Protein AF-A0AAU9NWK7-F1 (afdb_monomer_lite)

Organism: NCBI:txid75947

Foldseek 3Di:
DDDDDDDDDDDDPPVVVVVVVVVVLQPPDPDPDDDDPVVVVVLVVVLVVLLQVLLVVAQPLLVVLLVLAPQLVLVVLLPDVVQPFPDDDDQPDDLLLLLLLLLLLLLLAQPDDPVLNVSSVSSCVVVCPPLPPQNCCCPPVSDGPNHNSPVQSVVVHHSLVSLVVQLVVLSVLLVVLVVDPDVPDDPSVVSNSSSSSSNSRSVSLNVVQVPDPHRDHSVVSSSSSSNSSSSSVLVVCVCLVVQLSVLSPDNPPVCNSVSSSVSSSSCSNCVVSVVVSVPDPHDD

Radius of gyration: 24.55 Å; chains: 1; bounding box: 99×34×68 Å

Structure (mmCIF, N/CA/C/O backbone):
data_AF-A0AAU9NWK7-F1
#
_entry.id   AF-A0AAU9NWK7-F1
#
loop_
_atom_site.group_PDB
_atom_site.id
_atom_site.type_symbol
_atom_site.label_atom_id
_atom_site.label_alt_id
_atom_site.label_comp_id
_atom_site.label_asym_id
_atom_site.label_entity_id
_atom_site.label_seq_id
_atom_site.pdbx_PDB_ins_code
_atom_site.Cartn_x
_atom_site.Cartn_y
_atom_site.Cartn_z
_atom_site.occupancy
_atom_site.B_iso_or_equiv
_atom_site.auth_seq_id
_atom_site.auth_comp_id
_atom_site.auth_asym_id
_atom_site.auth_atom_id
_atom_site.pdbx_PDB_model_num
ATOM 1 N N . MET A 1 1 ? 69.958 12.632 -11.854 1.00 39.12 1 MET A N 1
ATOM 2 C CA . MET A 1 1 ? 68.771 13.325 -11.307 1.00 39.12 1 MET A CA 1
ATOM 3 C C . MET A 1 1 ? 67.711 13.450 -12.398 1.00 39.12 1 MET A C 1
ATOM 5 O O . MET A 1 1 ? 67.836 14.327 -13.236 1.00 39.12 1 MET A O 1
ATOM 9 N N . LYS A 1 2 ? 66.730 12.536 -12.422 1.00 34.94 2 LYS A N 1
ATOM 10 C CA . LYS A 1 2 ? 65.296 12.753 -12.722 1.00 34.94 2 LYS A CA 1
ATOM 11 C C . LYS A 1 2 ? 64.617 11.381 -12.831 1.00 34.94 2 LYS A C 1
ATOM 13 O O . LYS A 1 2 ? 64.910 10.603 -13.728 1.00 34.94 2 LYS A O 1
ATOM 18 N N . ARG A 1 3 ? 63.774 11.093 -11.835 1.00 32.50 3 ARG A N 1
ATOM 19 C CA . ARG A 1 3 ? 62.854 9.952 -11.764 1.00 32.50 3 ARG A CA 1
ATOM 20 C C . ARG A 1 3 ? 61.725 10.179 -12.773 1.00 32.50 3 ARG A C 1
ATOM 22 O O . ARG A 1 3 ? 61.123 11.251 -12.736 1.00 32.50 3 ARG A O 1
ATOM 29 N N . PHE A 1 4 ? 61.412 9.188 -13.601 1.00 35.09 4 PHE A N 1
ATOM 30 C CA . PHE A 1 4 ? 60.092 9.093 -14.224 1.00 35.09 4 PHE A CA 1
ATOM 31 C C . PHE A 1 4 ? 59.181 8.326 -13.264 1.00 35.09 4 PHE A C 1
ATOM 33 O O . PHE A 1 4 ? 59.551 7.265 -12.768 1.00 35.09 4 PHE A O 1
ATOM 40 N N . LYS A 1 5 ? 58.049 8.942 -12.920 1.00 35.94 5 LYS A N 1
ATOM 41 C CA . LYS A 1 5 ? 56.983 8.345 -12.116 1.00 35.94 5 LYS A CA 1
ATOM 42 C C . LYS A 1 5 ? 56.221 7.345 -12.986 1.00 35.94 5 LYS A C 1
ATOM 44 O O . LYS A 1 5 ? 55.818 7.701 -14.088 1.00 35.94 5 LYS A O 1
ATOM 49 N N . GLU A 1 6 ? 56.004 6.145 -12.464 1.00 39.09 6 GLU A N 1
ATOM 50 C CA . GLU A 1 6 ? 54.898 5.284 -12.880 1.00 39.09 6 GLU A CA 1
ATOM 51 C C . GLU A 1 6 ? 53.595 5.868 -12.318 1.00 39.09 6 GLU A C 1
ATOM 53 O O . GLU A 1 6 ? 53.515 6.186 -11.128 1.00 39.09 6 GLU A O 1
ATOM 58 N N . GLU A 1 7 ? 52.590 6.038 -13.176 1.00 33.84 7 GLU A N 1
ATOM 59 C CA . GLU A 1 7 ? 51.202 6.241 -12.757 1.00 33.84 7 GLU A CA 1
ATOM 60 C C . GLU A 1 7 ? 50.490 4.879 -12.700 1.00 33.84 7 GLU A C 1
ATOM 62 O O . GLU A 1 7 ? 50.713 4.036 -13.574 1.00 33.84 7 GLU A O 1
ATOM 67 N N . PRO A 1 8 ? 49.650 4.625 -11.682 1.00 33.41 8 PRO A N 1
ATOM 68 C CA . PRO A 1 8 ? 48.998 3.338 -11.509 1.00 33.41 8 PRO A CA 1
ATOM 69 C C . PRO A 1 8 ? 47.768 3.226 -12.420 1.00 33.41 8 PRO A C 1
ATOM 71 O O . PRO A 1 8 ? 46.810 3.985 -12.294 1.00 33.41 8 PRO A O 1
ATOM 74 N N . ASN A 1 9 ? 47.775 2.224 -13.301 1.00 38.91 9 ASN A N 1
ATOM 75 C CA . ASN A 1 9 ? 46.577 1.741 -13.983 1.00 38.91 9 ASN A CA 1
ATOM 76 C C . ASN A 1 9 ? 45.607 1.150 -12.952 1.00 38.91 9 ASN A C 1
ATOM 78 O O . ASN A 1 9 ? 45.790 0.027 -12.485 1.00 38.91 9 ASN A O 1
ATOM 82 N N . ALA A 1 10 ? 44.551 1.887 -12.633 1.00 42.94 10 ALA A N 1
ATOM 83 C CA . ALA A 1 10 ? 43.369 1.355 -11.976 1.00 42.94 10 ALA A CA 1
ATOM 84 C C . ALA A 1 10 ? 42.128 1.917 -12.673 1.00 42.94 10 ALA A C 1
ATOM 86 O O . ALA A 1 10 ? 42.095 3.096 -13.010 1.00 42.94 10 ALA A O 1
ATOM 87 N N . SER A 1 11 ? 41.113 1.062 -12.824 1.00 48.88 11 SER A N 1
ATOM 88 C CA . SER A 1 11 ? 39.806 1.304 -13.455 1.00 48.88 11 SER A CA 1
ATOM 89 C C . SER A 1 11 ? 39.747 1.077 -14.967 1.00 48.88 11 SER A C 1
ATOM 91 O O . SER A 1 11 ? 39.970 1.992 -15.749 1.00 48.88 11 SER A O 1
ATOM 93 N N . ASN A 1 12 ? 39.383 -0.149 -15.364 1.00 37.09 12 ASN A N 1
ATOM 94 C CA . ASN A 1 12 ? 38.583 -0.388 -16.580 1.00 37.09 12 ASN A CA 1
ATOM 95 C C . ASN A 1 12 ? 37.995 -1.808 -16.690 1.00 37.09 12 ASN A C 1
ATOM 97 O O . ASN A 1 12 ? 37.273 -2.092 -17.637 1.00 37.09 12 ASN A O 1
ATOM 101 N N . SER A 1 13 ? 38.254 -2.719 -15.746 1.00 36.25 13 SER A N 1
ATOM 102 C CA . SER A 1 13 ? 37.753 -4.099 -15.852 1.00 36.25 13 SER A CA 1
ATOM 103 C C . SER A 1 13 ? 36.257 -4.247 -15.548 1.00 36.25 13 SER A C 1
ATOM 105 O O . SER A 1 13 ? 35.616 -5.117 -16.126 1.00 36.25 13 SER A O 1
ATOM 107 N N . ASN A 1 14 ? 35.681 -3.398 -14.687 1.00 37.34 14 ASN A N 1
ATOM 108 C CA . ASN A 1 14 ? 34.271 -3.532 -14.289 1.00 37.34 14 ASN A CA 1
ATOM 109 C C . ASN A 1 14 ? 33.291 -2.897 -15.290 1.00 37.34 14 ASN A C 1
ATOM 111 O O . ASN A 1 14 ? 32.203 -3.426 -15.474 1.00 37.34 14 ASN A O 1
ATOM 115 N N . GLU A 1 15 ? 33.672 -1.822 -15.991 1.00 37.53 15 GLU A N 1
ATOM 116 C CA . GLU A 1 15 ? 32.811 -1.211 -17.022 1.00 37.53 15 GLU A CA 1
ATOM 117 C C . GLU A 1 15 ? 32.682 -2.088 -18.279 1.00 37.53 15 GLU A C 1
ATOM 119 O O . GLU A 1 15 ? 31.659 -2.054 -18.961 1.00 37.53 15 GLU A O 1
ATOM 124 N N . ILE A 1 16 ? 33.698 -2.907 -18.577 1.00 39.97 16 ILE A N 1
ATOM 125 C CA . ILE A 1 16 ? 33.684 -3.845 -19.711 1.00 39.97 16 ILE A CA 1
ATOM 126 C C . ILE A 1 16 ? 32.743 -5.029 -19.429 1.00 39.97 16 ILE A C 1
ATOM 128 O O . ILE A 1 16 ? 32.041 -5.475 -20.334 1.00 39.97 16 ILE A O 1
ATOM 132 N N . SER A 1 17 ? 32.674 -5.479 -18.171 1.00 41.91 17 SER A N 1
ATOM 133 C CA . SER A 1 17 ? 31.810 -6.587 -17.740 1.00 41.91 17 SER A CA 1
ATOM 134 C C . SER A 1 17 ? 30.322 -6.253 -17.871 1.00 41.91 17 SER A C 1
ATOM 136 O O . SER A 1 17 ? 29.555 -7.064 -18.383 1.00 41.91 17 SER A O 1
ATOM 138 N N . ASP A 1 18 ? 29.911 -5.049 -17.464 1.00 42.88 18 ASP A N 1
ATOM 139 C CA . ASP A 1 18 ? 28.513 -4.618 -17.589 1.00 42.88 18 ASP A CA 1
ATOM 140 C C . ASP A 1 18 ? 28.116 -4.483 -19.076 1.00 42.88 18 ASP A C 1
ATOM 142 O O . ASP A 1 18 ? 27.010 -4.834 -19.479 1.00 42.88 18 ASP A O 1
ATOM 146 N N . MET A 1 19 ? 29.040 -4.028 -19.930 1.00 42.78 19 MET A N 1
ATOM 147 C CA . MET A 1 19 ? 28.828 -3.822 -21.370 1.00 42.78 19 MET A CA 1
ATOM 148 C C . MET A 1 19 ? 28.603 -5.115 -22.176 1.00 42.78 19 MET A C 1
ATOM 150 O O . MET A 1 19 ? 27.848 -5.100 -23.160 1.00 42.78 19 MET A O 1
ATOM 154 N N . GLU A 1 20 ? 29.231 -6.224 -21.780 1.00 49.22 20 GLU A N 1
ATOM 155 C CA . GLU A 1 20 ? 29.011 -7.548 -22.386 1.00 49.22 20 GLU A CA 1
ATOM 156 C C . GLU A 1 20 ? 27.624 -8.117 -22.041 1.00 49.22 20 GLU A C 1
ATOM 158 O O . GLU A 1 20 ? 26.979 -8.737 -22.889 1.00 49.22 20 GLU A O 1
ATOM 163 N N . GLU A 1 21 ? 27.099 -7.822 -20.847 1.00 48.34 21 GLU A N 1
ATOM 164 C CA . GLU A 1 21 ? 25.754 -8.244 -20.438 1.00 48.34 21 GLU A CA 1
ATOM 165 C C . GLU A 1 21 ? 24.662 -7.527 -21.260 1.00 48.34 21 GLU A C 1
ATOM 167 O O . GLU A 1 21 ? 23.715 -8.158 -21.733 1.00 48.34 21 GLU A O 1
ATOM 172 N N . TYR A 1 22 ? 24.817 -6.222 -21.532 1.00 47.53 22 TYR A N 1
ATOM 173 C CA . TYR A 1 22 ? 23.840 -5.449 -22.320 1.00 47.53 22 TYR A CA 1
ATOM 174 C C . TYR A 1 22 ? 23.868 -5.747 -23.823 1.00 47.53 22 TYR A C 1
ATOM 176 O O . TYR A 1 22 ? 22.844 -5.600 -24.498 1.00 47.53 22 TYR A O 1
ATOM 184 N N . THR A 1 23 ? 25.009 -6.173 -24.373 1.00 49.03 23 THR A N 1
ATOM 185 C CA . THR A 1 23 ? 25.115 -6.468 -25.812 1.00 49.03 23 THR A CA 1
ATOM 186 C C . THR A 1 23 ? 24.254 -7.667 -26.213 1.00 49.03 23 THR A C 1
ATOM 188 O O . THR A 1 23 ? 23.667 -7.641 -27.295 1.00 49.03 23 THR A O 1
ATOM 191 N N . GLY A 1 24 ? 24.072 -8.655 -25.330 1.00 48.88 24 GLY A N 1
ATOM 192 C CA . GLY A 1 24 ? 23.180 -9.798 -25.566 1.00 48.88 24 GLY A CA 1
ATOM 193 C C . GLY A 1 24 ? 21.709 -9.408 -25.780 1.00 48.88 24 GLY A C 1
ATOM 194 O O . GLY A 1 24 ? 21.045 -9.959 -26.658 1.00 48.88 24 GLY A O 1
ATOM 195 N N . TYR A 1 25 ? 21.216 -8.397 -25.055 1.00 48.88 25 TYR A N 1
ATOM 196 C CA . TYR A 1 25 ? 19.831 -7.914 -25.166 1.00 48.88 25 TYR A CA 1
ATOM 197 C C . TYR A 1 25 ? 19.573 -7.099 -26.446 1.00 48.88 25 TYR A C 1
ATOM 199 O O . TYR A 1 25 ? 18.478 -7.136 -27.014 1.00 48.88 25 TYR A O 1
ATOM 207 N N . VAL A 1 26 ? 20.589 -6.384 -26.938 1.00 48.41 26 VAL A N 1
ATOM 208 C CA . VAL A 1 26 ? 20.497 -5.542 -28.145 1.00 48.41 26 VAL A CA 1
ATOM 209 C C . VAL A 1 26 ? 20.552 -6.373 -29.440 1.00 48.41 26 VAL A C 1
ATOM 211 O O . VAL A 1 26 ? 20.059 -5.925 -30.472 1.00 48.41 26 VAL A O 1
ATOM 214 N N . LEU A 1 27 ? 21.117 -7.588 -29.406 1.00 49.91 27 LEU A N 1
ATOM 215 C CA . LEU A 1 27 ? 21.510 -8.345 -30.607 1.00 49.91 27 LEU A CA 1
ATOM 216 C C . LEU A 1 27 ? 20.510 -9.389 -31.135 1.00 49.91 27 LEU A C 1
ATOM 218 O O . LEU A 1 27 ? 20.760 -9.954 -32.196 1.00 49.91 27 LEU A O 1
ATOM 222 N N . GLN A 1 28 ? 19.384 -9.663 -30.471 1.00 52.34 28 GLN A N 1
ATOM 223 C CA . GLN A 1 28 ? 18.423 -10.670 -30.969 1.00 52.34 28 GLN A CA 1
ATOM 224 C C . GLN A 1 28 ? 17.540 -10.165 -32.128 1.00 52.34 28 GLN A C 1
ATOM 226 O O . GLN A 1 28 ? 16.323 -10.157 -32.002 1.00 52.34 28 GLN A O 1
ATOM 231 N N . THR A 1 29 ? 18.082 -9.631 -33.222 1.00 46.03 29 THR A N 1
ATOM 232 C CA . THR A 1 29 ? 17.277 -9.357 -34.431 1.00 46.03 29 THR A CA 1
ATOM 233 C C . THR A 1 29 ? 17.255 -10.606 -35.310 1.00 46.03 29 THR A C 1
ATOM 235 O O . THR A 1 29 ? 18.268 -10.933 -35.927 1.00 46.03 29 THR A O 1
ATOM 238 N N . GLU A 1 30 ? 16.117 -11.298 -35.387 1.00 51.28 30 GLU A N 1
ATOM 239 C CA . GLU A 1 30 ? 15.845 -12.267 -36.455 1.00 51.28 30 GLU A CA 1
ATOM 240 C C . GLU A 1 30 ? 15.671 -11.500 -37.775 1.00 51.28 30 GLU A C 1
ATOM 242 O O . GLU A 1 30 ? 14.578 -11.028 -38.067 1.00 51.28 30 GLU A O 1
ATOM 247 N N . THR A 1 31 ? 16.766 -11.251 -38.506 1.00 46.97 31 THR A N 1
ATOM 248 C CA . THR A 1 31 ? 16.874 -11.113 -39.983 1.00 46.97 31 THR A CA 1
ATOM 249 C C . THR A 1 31 ? 18.234 -10.515 -40.389 1.00 46.97 31 THR A C 1
ATOM 251 O O . THR A 1 31 ? 18.808 -9.673 -39.699 1.00 46.97 31 THR A O 1
ATOM 254 N N . ASP A 1 32 ? 18.756 -10.983 -41.527 1.00 46.41 32 ASP A N 1
ATOM 255 C CA . ASP A 1 32 ? 20.142 -10.924 -42.037 1.00 46.41 32 ASP A CA 1
ATOM 256 C C . ASP A 1 32 ? 20.748 -9.542 -42.395 1.00 46.41 32 ASP A C 1
ATOM 258 O O . ASP A 1 32 ? 21.510 -9.413 -43.355 1.00 46.41 32 ASP A O 1
ATOM 262 N N . ALA A 1 33 ? 20.506 -8.490 -41.613 1.00 55.56 33 ALA A N 1
ATOM 263 C CA . ALA A 1 33 ? 21.217 -7.216 -41.758 1.00 55.56 33 ALA A CA 1
ATOM 264 C C . ALA A 1 33 ? 21.899 -6.821 -40.444 1.00 55.56 33 ALA A C 1
ATOM 266 O O . ALA A 1 33 ? 21.358 -6.069 -39.635 1.00 55.56 33 ALA A O 1
ATOM 267 N N . LYS A 1 34 ? 23.130 -7.310 -40.234 1.00 58.44 34 LYS A N 1
ATOM 268 C CA . LYS A 1 34 ? 23.955 -6.885 -39.092 1.00 58.44 34 LYS A CA 1
ATOM 269 C C . LYS A 1 34 ? 24.187 -5.364 -39.158 1.00 58.44 34 LYS A C 1
ATOM 271 O O . LYS A 1 34 ? 24.789 -4.892 -40.126 1.00 58.44 34 LYS A O 1
ATOM 276 N N . PRO A 1 35 ? 23.767 -4.584 -38.146 1.00 63.09 35 PRO A N 1
ATOM 277 C CA . PRO A 1 35 ? 23.979 -3.141 -38.131 1.00 63.09 35 PRO A CA 1
ATOM 278 C C . PRO A 1 35 ? 25.475 -2.800 -38.097 1.00 63.09 35 PRO A C 1
ATOM 280 O O . PRO A 1 35 ? 26.290 -3.512 -37.506 1.00 63.09 35 PRO A O 1
ATOM 283 N N . SER A 1 36 ? 25.859 -1.682 -38.724 1.00 72.75 36 SER A N 1
ATOM 284 C CA . SER A 1 36 ? 27.261 -1.247 -38.732 1.00 72.75 36 SER A CA 1
ATOM 285 C C . SER A 1 36 ? 27.766 -0.943 -37.313 1.00 72.75 36 SER A C 1
ATOM 287 O O . SER A 1 36 ? 27.021 -0.452 -36.462 1.00 72.75 36 SER A O 1
ATOM 289 N N . ARG A 1 37 ? 29.071 -1.144 -37.064 1.00 72.56 37 ARG A N 1
ATOM 290 C CA . ARG A 1 37 ? 29.709 -0.832 -35.765 1.00 72.56 37 ARG A CA 1
ATOM 291 C C . ARG A 1 37 ? 29.450 0.606 -35.295 1.00 72.56 37 ARG A C 1
ATOM 293 O O . ARG A 1 37 ? 29.352 0.849 -34.096 1.00 72.56 37 ARG A O 1
ATOM 300 N N . ARG A 1 38 ? 29.324 1.558 -36.228 1.00 73.38 38 ARG A N 1
ATOM 301 C CA . ARG A 1 38 ? 29.023 2.967 -35.927 1.00 73.38 38 ARG A CA 1
ATOM 302 C C . ARG A 1 38 ? 27.601 3.146 -35.395 1.00 73.38 38 ARG A C 1
ATOM 304 O O . ARG A 1 38 ? 27.415 3.887 -34.437 1.00 73.38 38 ARG A O 1
ATOM 311 N N . ILE A 1 39 ? 26.625 2.460 -35.991 1.00 72.50 39 ILE A N 1
ATOM 312 C CA . ILE A 1 39 ? 25.223 2.498 -35.549 1.00 72.50 39 ILE A CA 1
ATOM 313 C C . ILE A 1 39 ? 25.116 1.891 -34.150 1.00 72.50 39 ILE A C 1
ATOM 315 O O . ILE A 1 39 ? 24.608 2.550 -33.252 1.00 72.50 39 ILE A O 1
ATOM 319 N N . LEU A 1 40 ? 25.704 0.709 -33.937 1.00 72.56 40 LEU A N 1
ATOM 320 C CA . LEU A 1 40 ? 25.737 0.055 -32.624 1.00 72.56 40 LEU A CA 1
ATOM 321 C C . LEU A 1 40 ? 26.329 0.964 -31.538 1.00 72.56 40 LEU A C 1
ATOM 323 O O . LEU A 1 40 ? 25.727 1.141 -30.482 1.00 72.56 40 LEU A O 1
ATOM 327 N N . ARG A 1 41 ? 27.477 1.595 -31.816 1.00 77.88 41 ARG A N 1
ATOM 328 C CA . ARG A 1 41 ? 28.135 2.510 -30.873 1.00 77.88 41 ARG A CA 1
ATOM 329 C C . ARG A 1 41 ? 27.281 3.739 -30.557 1.00 77.88 41 ARG A C 1
ATOM 331 O O . ARG A 1 41 ? 27.211 4.150 -29.404 1.00 77.88 41 ARG A O 1
ATOM 338 N N . ASN A 1 42 ? 26.625 4.319 -31.560 1.00 79.81 42 ASN A N 1
ATOM 339 C CA . ASN A 1 42 ? 25.753 5.477 -31.363 1.00 79.81 42 ASN A CA 1
ATOM 340 C C . ASN A 1 42 ? 24.510 5.121 -30.535 1.00 79.81 42 ASN A C 1
ATOM 342 O O . ASN A 1 42 ? 24.158 5.867 -29.621 1.00 79.81 42 ASN A O 1
ATOM 346 N N . THR A 1 43 ? 23.877 3.981 -30.822 1.00 78.06 43 THR A N 1
ATOM 347 C CA . THR A 1 43 ? 22.715 3.487 -30.073 1.00 78.06 43 THR A CA 1
ATOM 348 C C . THR A 1 43 ? 23.079 3.218 -28.620 1.00 78.06 43 THR A C 1
ATOM 350 O O . THR A 1 43 ? 22.392 3.694 -27.718 1.00 78.06 43 THR A O 1
ATOM 353 N N . LEU A 1 44 ? 24.201 2.537 -28.383 1.00 79.44 44 LEU A N 1
ATOM 354 C CA . LEU A 1 44 ? 24.691 2.268 -27.039 1.00 79.44 44 LEU A CA 1
ATOM 355 C C . LEU A 1 44 ? 24.974 3.567 -26.270 1.00 79.44 44 LEU A C 1
ATOM 357 O O . LEU A 1 44 ? 24.451 3.745 -25.178 1.00 79.44 44 LEU A O 1
ATOM 361 N N . ASN A 1 45 ? 25.692 4.523 -26.868 1.00 86.06 45 ASN A N 1
ATOM 362 C CA . ASN A 1 45 ? 25.934 5.827 -26.242 1.00 86.06 45 ASN A CA 1
ATOM 363 C C . ASN A 1 45 ? 24.626 6.551 -25.878 1.00 86.06 45 ASN A C 1
ATOM 365 O O . ASN A 1 45 ? 24.527 7.165 -24.815 1.00 86.06 45 ASN A O 1
ATOM 369 N N . SER A 1 46 ? 23.612 6.478 -26.748 1.00 85.94 46 SER A N 1
ATOM 370 C CA . SER A 1 46 ? 22.294 7.061 -26.478 1.00 85.94 46 SER A CA 1
ATOM 371 C C . SER A 1 46 ? 21.596 6.380 -25.299 1.00 85.94 46 SER A C 1
ATOM 373 O O . SER A 1 46 ? 20.993 7.067 -24.475 1.00 85.94 46 SER A O 1
ATOM 375 N N . ILE A 1 47 ? 21.666 5.050 -25.207 1.00 84.62 47 ILE A N 1
ATOM 376 C CA . ILE A 1 47 ? 21.086 4.270 -24.106 1.00 84.62 47 ILE A CA 1
ATOM 377 C C . ILE A 1 47 ? 21.801 4.586 -22.790 1.00 84.62 47 ILE A C 1
ATOM 379 O O . ILE A 1 47 ? 21.135 4.890 -21.803 1.00 84.62 47 ILE A O 1
ATOM 383 N N . THR A 1 48 ? 23.136 4.597 -22.780 1.00 85.25 48 THR A N 1
ATOM 384 C CA . THR A 1 48 ? 23.938 4.930 -21.594 1.00 85.25 48 THR A CA 1
ATOM 385 C C . THR A 1 48 ? 23.611 6.328 -21.077 1.00 85.25 48 THR A C 1
ATOM 387 O O . THR A 1 48 ? 23.411 6.513 -19.877 1.00 85.25 48 THR A O 1
ATOM 390 N N . ARG A 1 49 ? 23.473 7.314 -21.976 1.00 88.81 49 ARG A N 1
ATOM 391 C CA . ARG A 1 49 ? 23.068 8.672 -21.591 1.00 88.81 49 ARG A CA 1
ATOM 392 C C . ARG A 1 49 ? 21.669 8.694 -20.969 1.00 88.81 49 ARG A C 1
ATOM 394 O O . ARG A 1 49 ? 21.488 9.279 -19.906 1.00 88.81 49 ARG A O 1
ATOM 401 N N . LEU A 1 50 ? 20.695 8.023 -21.592 1.00 88.00 50 LEU A N 1
ATOM 402 C CA . LEU A 1 50 ? 19.326 7.922 -21.067 1.00 88.00 50 LEU A CA 1
ATOM 403 C C . LEU A 1 50 ? 19.273 7.260 -19.689 1.00 88.00 50 LEU A C 1
ATOM 405 O O . LEU A 1 50 ? 18.464 7.659 -18.850 1.00 88.00 50 LEU A O 1
ATOM 409 N N . LEU A 1 51 ? 20.111 6.251 -19.465 1.00 84.81 51 LEU A N 1
ATOM 410 C CA . LEU A 1 51 ? 20.217 5.547 -18.196 1.00 84.81 51 LEU A CA 1
ATOM 411 C C . LEU A 1 51 ? 20.735 6.493 -17.104 1.00 84.81 51 LEU A C 1
ATOM 413 O O . LEU A 1 51 ? 20.066 6.642 -16.083 1.00 84.81 51 LEU A O 1
ATOM 417 N N . HIS A 1 52 ? 21.823 7.226 -17.362 1.00 85.06 52 HIS A N 1
ATOM 418 C CA . HIS A 1 52 ? 22.363 8.221 -16.426 1.00 85.06 52 HIS A CA 1
ATOM 419 C C . HIS A 1 52 ? 21.356 9.342 -16.111 1.00 85.06 52 HIS A C 1
ATOM 421 O O . HIS A 1 52 ? 21.079 9.625 -14.949 1.00 85.06 52 HIS A O 1
ATOM 427 N N . GLU A 1 53 ? 20.723 9.934 -17.131 1.00 88.50 53 GLU A N 1
ATOM 428 C CA . GLU A 1 53 ? 19.671 10.954 -16.950 1.00 88.50 53 GLU A CA 1
ATOM 429 C C . GLU A 1 53 ? 18.465 10.435 -16.143 1.00 88.50 53 GLU A C 1
ATOM 431 O O . GLU A 1 53 ? 17.705 11.205 -15.548 1.00 88.50 53 GLU A O 1
ATOM 436 N N . SER A 1 54 ? 18.229 9.123 -16.180 1.00 84.31 54 SER A N 1
ATOM 437 C CA . SER A 1 54 ? 17.125 8.475 -15.474 1.00 84.31 54 SER A CA 1
ATOM 438 C C . SER A 1 54 ? 17.471 8.140 -14.025 1.00 84.31 54 SER A C 1
ATOM 440 O O . SER A 1 54 ? 16.568 8.189 -13.189 1.00 84.31 54 SER A O 1
ATOM 442 N N . GLU A 1 55 ? 18.740 7.856 -13.721 1.00 84.88 55 GLU A N 1
ATOM 443 C CA . GLU A 1 55 ? 19.252 7.705 -12.350 1.00 84.88 55 GLU A CA 1
ATOM 444 C C . GLU A 1 55 ? 19.102 9.002 -11.546 1.00 84.88 55 GLU A C 1
ATOM 446 O O . GLU A 1 55 ? 18.675 8.971 -10.396 1.00 84.88 55 GLU A O 1
ATOM 451 N N . GLU A 1 56 ? 19.355 10.159 -12.163 1.00 82.12 56 GLU A N 1
ATOM 452 C CA . GLU A 1 56 ? 19.180 11.468 -11.512 1.00 82.12 56 GLU A CA 1
ATOM 453 C C . GLU A 1 56 ? 17.707 11.802 -11.209 1.00 82.12 56 GLU A C 1
ATOM 455 O O . GLU A 1 56 ? 17.410 12.628 -10.348 1.00 82.12 56 GLU A O 1
ATOM 460 N N . LYS A 1 57 ? 16.759 11.141 -11.889 1.00 79.38 57 LYS A N 1
ATOM 461 C CA . LYS A 1 57 ? 15.301 11.328 -11.726 1.00 79.38 57 LYS A CA 1
ATOM 462 C C . LYS A 1 57 ? 14.681 10.340 -10.733 1.00 79.38 57 LYS A C 1
ATOM 464 O O . LYS A 1 57 ? 13.488 10.010 -10.827 1.00 79.38 57 LYS A O 1
ATOM 469 N N . GLU A 1 58 ? 15.491 9.840 -9.810 1.00 71.31 58 GLU A N 1
ATOM 470 C CA . GLU A 1 58 ? 15.069 8.925 -8.760 1.00 71.31 58 GLU A CA 1
ATOM 471 C C . GLU A 1 58 ? 13.954 9.530 -7.883 1.00 71.31 58 GLU A C 1
ATOM 473 O O . GLU A 1 58 ? 14.003 10.705 -7.512 1.00 71.31 58 GLU A O 1
ATOM 478 N N . PRO A 1 59 ? 12.915 8.752 -7.534 1.00 73.56 59 PRO A N 1
ATOM 479 C CA . PRO A 1 59 ? 11.840 9.235 -6.675 1.00 73.56 59 PRO A CA 1
ATOM 480 C C . PRO A 1 59 ? 12.270 9.275 -5.194 1.00 73.56 59 PRO A C 1
ATOM 482 O O . PRO A 1 59 ? 12.147 8.281 -4.484 1.00 73.56 59 PRO A O 1
ATOM 485 N N . SER A 1 60 ? 12.711 10.439 -4.707 1.00 81.88 60 SER A N 1
ATOM 486 C CA . SER A 1 60 ? 13.196 10.635 -3.325 1.00 81.88 60 SER A CA 1
ATOM 487 C C . SER A 1 60 ? 12.198 10.215 -2.236 1.00 81.88 60 SER A C 1
ATOM 489 O O . SER A 1 60 ? 12.563 9.477 -1.325 1.00 81.88 60 SER A O 1
ATOM 491 N N . ASN A 1 61 ? 10.926 10.613 -2.351 1.00 85.12 61 ASN A N 1
ATOM 492 C CA . ASN A 1 61 ? 9.883 10.236 -1.383 1.00 85.12 61 ASN A CA 1
ATOM 493 C C . ASN A 1 61 ? 9.611 8.726 -1.379 1.00 85.12 61 ASN A C 1
ATOM 495 O O . ASN A 1 61 ? 9.356 8.147 -0.327 1.00 85.12 61 ASN A O 1
ATOM 499 N N . LEU A 1 62 ? 9.700 8.078 -2.547 1.00 85.56 62 LEU A N 1
ATOM 500 C CA . LEU A 1 62 ? 9.576 6.624 -2.630 1.00 85.56 62 LEU A CA 1
ATOM 501 C C . LEU A 1 62 ? 10.753 5.956 -1.922 1.00 85.56 62 LEU A C 1
ATOM 503 O O . LEU A 1 62 ? 10.531 5.047 -1.141 1.00 85.56 62 LEU A O 1
ATOM 507 N N . MET A 1 63 ? 11.985 6.420 -2.134 1.00 86.62 63 MET A N 1
ATOM 508 C CA . MET A 1 63 ? 13.147 5.858 -1.439 1.00 86.62 63 MET A CA 1
ATOM 509 C C . MET A 1 63 ? 13.051 6.017 0.080 1.00 86.62 63 MET A C 1
ATOM 511 O O . MET A 1 63 ? 13.344 5.075 0.808 1.00 86.62 63 MET A O 1
ATOM 515 N N . MET A 1 64 ? 12.588 7.174 0.564 1.00 88.12 64 MET A N 1
ATOM 516 C CA . MET A 1 64 ? 12.362 7.394 1.995 1.00 88.12 64 MET A CA 1
ATOM 517 C C . MET A 1 64 ? 11.324 6.420 2.571 1.00 88.12 64 MET A C 1
ATOM 519 O O . MET A 1 64 ? 11.523 5.911 3.670 1.00 88.12 64 MET A O 1
ATOM 523 N N . LEU A 1 65 ? 10.253 6.134 1.823 1.00 89.69 65 LEU A N 1
ATOM 524 C CA . LEU A 1 65 ? 9.253 5.135 2.199 1.00 89.69 65 LEU A CA 1
ATOM 525 C C . LEU A 1 65 ? 9.839 3.716 2.184 1.00 89.69 65 LEU A C 1
ATOM 527 O O . LEU A 1 65 ? 9.689 2.992 3.157 1.00 89.69 65 LEU A O 1
ATOM 531 N N . LEU A 1 66 ? 10.543 3.328 1.118 1.00 89.00 66 LEU A N 1
ATOM 532 C CA . LEU A 1 66 ? 11.108 1.982 0.970 1.00 89.00 66 LEU A CA 1
ATOM 533 C C . LEU A 1 66 ? 12.171 1.651 2.023 1.00 89.00 66 LEU A C 1
ATOM 535 O O . LEU A 1 66 ? 12.275 0.500 2.428 1.00 89.00 66 LEU A O 1
ATOM 539 N N . ASN A 1 67 ? 12.906 2.648 2.519 1.00 89.50 67 ASN A N 1
ATOM 540 C CA . ASN A 1 67 ? 13.862 2.465 3.615 1.00 89.50 67 ASN A CA 1
ATOM 541 C C . ASN A 1 67 ? 13.207 2.058 4.947 1.00 89.50 67 ASN A C 1
ATOM 543 O O . ASN A 1 67 ? 13.922 1.656 5.860 1.00 89.50 67 ASN A O 1
ATOM 547 N N . LYS A 1 68 ? 11.877 2.164 5.074 1.00 89.62 68 LYS A N 1
ATOM 548 C CA . LYS A 1 68 ? 11.127 1.655 6.232 1.00 89.62 68 LYS A CA 1
ATOM 549 C C . LYS A 1 68 ? 10.878 0.145 6.160 1.00 89.62 68 LYS A C 1
ATOM 551 O O . LYS A 1 68 ? 10.457 -0.435 7.148 1.00 89.62 68 LYS A O 1
ATOM 556 N N . SER A 1 69 ? 11.102 -0.482 5.002 1.00 88.25 69 SER A N 1
ATOM 557 C CA . SER A 1 69 ? 10.864 -1.913 4.796 1.00 88.25 69 SER A CA 1
ATOM 558 C C . SER A 1 69 ? 11.695 -2.765 5.757 1.00 88.25 69 SER A C 1
ATOM 560 O O . SER A 1 69 ? 12.888 -2.522 5.941 1.00 88.25 69 SER A O 1
ATOM 562 N N . THR A 1 70 ? 11.074 -3.794 6.329 1.00 84.06 70 THR A N 1
ATOM 563 C CA . THR A 1 70 ? 11.699 -4.718 7.286 1.00 84.06 70 THR A CA 1
ATOM 564 C C . THR A 1 70 ? 12.011 -6.084 6.679 1.00 84.06 70 THR A C 1
ATOM 566 O O . THR A 1 70 ? 12.473 -6.974 7.385 1.00 84.06 70 THR A O 1
ATOM 569 N N . GLY A 1 71 ? 11.839 -6.262 5.364 1.00 72.38 71 GLY A N 1
ATOM 570 C CA . GLY A 1 71 ? 12.186 -7.512 4.675 1.00 72.38 71 GLY A CA 1
ATOM 571 C C . GLY A 1 71 ? 10.991 -8.405 4.345 1.00 72.38 71 GLY A C 1
ATOM 572 O O . GLY A 1 71 ? 11.139 -9.622 4.327 1.00 72.38 71 GLY A O 1
ATOM 573 N N . PHE A 1 72 ? 9.832 -7.800 4.055 1.00 73.25 72 PHE A N 1
ATOM 574 C CA . PHE A 1 72 ? 8.553 -8.452 3.714 1.00 73.25 72 PHE A CA 1
ATOM 575 C C . PHE A 1 72 ? 7.754 -9.031 4.886 1.00 73.25 72 PHE A C 1
ATOM 577 O O . PHE A 1 72 ? 6.674 -9.577 4.650 1.00 73.25 72 PHE A O 1
ATOM 584 N N . TYR A 1 73 ? 8.205 -8.877 6.133 1.00 70.69 73 TYR A N 1
ATOM 585 C CA . TYR A 1 73 ? 7.438 -9.341 7.296 1.00 70.69 73 TYR A CA 1
ATOM 586 C C . TYR A 1 73 ? 6.057 -8.680 7.382 1.00 70.69 73 TYR A C 1
ATOM 588 O O . TYR A 1 73 ? 5.077 -9.369 7.653 1.00 70.69 73 TYR A O 1
ATOM 596 N N . GLY A 1 74 ? 5.933 -7.400 7.019 1.00 66.00 74 GLY A N 1
ATOM 597 C CA . GLY A 1 74 ? 4.642 -6.710 6.982 1.00 66.00 74 GLY A CA 1
ATOM 598 C C . GLY A 1 74 ? 3.661 -7.281 5.947 1.00 66.00 74 GLY A C 1
ATOM 599 O O . GLY A 1 74 ? 2.450 -7.139 6.101 1.00 66.00 74 GLY A O 1
ATOM 600 N N . VAL A 1 75 ? 4.143 -7.971 4.902 1.00 68.75 75 VAL A N 1
ATOM 601 C CA . VAL A 1 75 ? 3.265 -8.681 3.948 1.00 68.75 75 VAL A CA 1
ATOM 602 C C . VAL A 1 75 ? 2.708 -9.963 4.572 1.00 68.75 75 VAL A C 1
ATOM 604 O O . VAL A 1 75 ? 1.541 -10.283 4.345 1.00 68.75 75 VAL A O 1
ATOM 607 N N . LEU A 1 76 ? 3.513 -10.669 5.375 1.00 64.31 76 LEU A N 1
ATOM 608 C CA . LEU A 1 76 ? 3.088 -11.872 6.103 1.00 64.31 76 LEU A CA 1
ATOM 609 C C . LEU A 1 76 ? 2.080 -11.539 7.208 1.00 64.31 76 LEU A C 1
ATOM 611 O O . LEU A 1 76 ? 1.103 -12.261 7.376 1.00 64.31 76 LEU A O 1
ATOM 615 N N . GLU A 1 77 ? 2.278 -10.427 7.918 1.00 64.94 77 GLU A N 1
ATOM 616 C CA . GLU A 1 77 ? 1.324 -9.944 8.925 1.00 64.94 77 GLU A CA 1
ATOM 617 C C . GLU A 1 77 ? -0.028 -9.551 8.311 1.00 64.94 77 GLU A C 1
ATOM 619 O O . GLU A 1 77 ? -1.063 -9.665 8.965 1.00 64.94 77 GLU A O 1
ATOM 624 N N . PHE A 1 78 ? -0.038 -9.119 7.045 1.00 63.94 78 PHE A N 1
ATOM 625 C CA . PHE A 1 78 ? -1.256 -8.751 6.326 1.00 63.94 78 PHE A CA 1
ATOM 626 C C . PHE A 1 78 ? -2.056 -9.960 5.810 1.00 63.94 78 PHE A C 1
ATOM 628 O O . PHE A 1 78 ? -3.285 -9.962 5.921 1.00 63.94 78 PHE A O 1
ATOM 635 N N . ASP A 1 79 ? -1.405 -10.982 5.240 1.00 63.72 79 ASP A N 1
ATOM 636 C CA . ASP A 1 79 ? -2.088 -12.200 4.768 1.00 63.72 79 ASP A CA 1
ATOM 637 C C . ASP A 1 79 ? -2.342 -13.183 5.921 1.00 63.72 79 ASP A C 1
ATOM 639 O O . ASP A 1 79 ? -2.041 -14.371 5.850 1.00 63.72 79 ASP A O 1
ATOM 643 N N . ASN A 1 80 ? -2.866 -12.656 7.027 1.00 66.81 80 ASN A N 1
ATOM 644 C CA . ASN A 1 80 ? -3.126 -13.421 8.230 1.00 66.81 80 ASN A CA 1
ATOM 645 C C . ASN A 1 80 ? -4.487 -14.135 8.129 1.00 66.81 80 ASN A C 1
ATOM 647 O O . ASN A 1 80 ? -5.541 -13.503 7.982 1.00 66.81 80 ASN A O 1
ATOM 651 N N . ASP A 1 81 ? -4.464 -15.465 8.242 1.00 71.38 81 ASP A N 1
ATOM 652 C CA . ASP A 1 81 ? -5.650 -16.331 8.254 1.00 71.38 81 ASP A CA 1
ATOM 653 C C . ASP A 1 81 ? -6.483 -16.208 9.546 1.00 71.38 81 ASP A C 1
ATOM 655 O O . ASP A 1 81 ? -7.592 -16.741 9.626 1.00 71.38 81 ASP A O 1
ATOM 659 N N . GLN A 1 82 ? -5.984 -15.488 10.558 1.00 79.62 82 GLN A N 1
ATOM 660 C CA . GLN A 1 82 ? -6.700 -15.243 11.814 1.00 79.62 82 GLN A CA 1
ATOM 661 C C . GLN A 1 82 ? -7.954 -14.377 11.639 1.00 79.62 82 GLN A C 1
ATOM 663 O O . GLN A 1 82 ? -8.888 -14.500 12.431 1.00 79.62 82 GLN A O 1
ATOM 668 N N . VAL A 1 83 ? -8.007 -13.518 10.612 1.00 82.75 83 VAL A N 1
ATOM 669 C CA . VAL A 1 83 ? -9.212 -12.740 10.289 1.00 82.75 83 VAL A CA 1
ATOM 670 C C . VAL A 1 83 ? -10.019 -13.488 9.228 1.00 82.75 83 VAL A C 1
ATOM 672 O O . VAL A 1 83 ? -9.677 -13.421 8.039 1.00 82.75 83 VAL A O 1
ATOM 675 N N . PRO A 1 84 ? -11.120 -14.170 9.602 1.00 81.88 84 PRO A N 1
ATOM 676 C CA . PRO A 1 84 ? -11.931 -14.883 8.633 1.00 81.88 84 PRO A CA 1
ATOM 677 C C . PRO A 1 84 ? -12.550 -13.896 7.635 1.00 81.88 84 PRO A C 1
ATOM 679 O O . PRO A 1 84 ? -13.045 -12.830 8.021 1.00 81.88 84 PRO A O 1
ATOM 682 N N . PRO A 1 85 ? -12.570 -14.226 6.334 1.00 80.88 85 PRO A N 1
ATOM 683 C CA . PRO A 1 85 ? -13.258 -13.394 5.368 1.00 80.88 85 PRO A CA 1
ATOM 684 C C . PRO A 1 85 ? -14.766 -13.424 5.645 1.00 80.88 85 PRO A C 1
ATOM 686 O O . PRO A 1 85 ? -15.341 -14.459 5.980 1.00 80.88 85 PRO A O 1
ATOM 689 N N . LEU A 1 86 ? -15.444 -12.298 5.412 1.00 82.56 86 LEU A N 1
ATOM 690 C CA . LEU A 1 86 ? -16.907 -12.207 5.536 1.00 82.56 86 LEU A CA 1
ATOM 691 C C . LEU A 1 86 ? -17.666 -13.067 4.505 1.00 82.56 86 LEU A C 1
ATOM 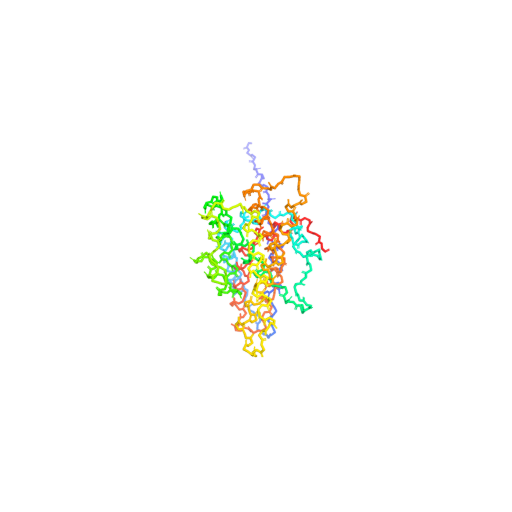693 O O . LEU A 1 86 ? -18.892 -13.149 4.543 1.00 82.56 86 LEU A O 1
ATOM 697 N N . HIS A 1 87 ? -16.961 -13.678 3.550 1.00 73.81 87 HIS A N 1
ATOM 698 C CA . HIS A 1 87 ? -17.525 -14.532 2.512 1.00 73.81 87 HIS A CA 1
ATOM 699 C C . HIS A 1 87 ? -16.497 -15.557 2.013 1.00 73.81 87 HIS A C 1
ATOM 701 O O . HIS A 1 87 ? -15.293 -15.365 2.136 1.00 73.81 87 HIS A O 1
ATOM 707 N N . ARG A 1 88 ? -16.990 -16.655 1.427 1.00 63.75 88 ARG A N 1
ATOM 708 C CA . ARG A 1 88 ? -16.159 -17.781 0.962 1.00 63.75 88 ARG A CA 1
ATOM 709 C C . ARG A 1 88 ? -15.512 -17.576 -0.411 1.00 63.75 88 ARG A C 1
ATOM 711 O O . ARG A 1 88 ? -14.575 -18.293 -0.740 1.00 63.75 88 ARG A O 1
ATOM 718 N N . GLU A 1 89 ? -16.031 -16.666 -1.236 1.00 66.56 89 GLU A N 1
ATOM 719 C CA . GLU A 1 89 ? -15.450 -16.405 -2.560 1.00 66.56 89 GLU A CA 1
ATOM 720 C C . GLU A 1 89 ? -14.063 -15.778 -2.405 1.00 66.56 89 GLU A C 1
ATOM 722 O O . GLU A 1 89 ? -13.873 -14.821 -1.658 1.00 66.56 89 GLU A O 1
ATOM 727 N N . LYS A 1 90 ? -13.078 -16.323 -3.119 1.00 62.31 90 LYS A N 1
ATOM 728 C CA . LYS A 1 90 ? -11.713 -15.810 -3.082 1.00 62.31 90 LYS A CA 1
ATOM 729 C C . LYS A 1 90 ? -11.654 -14.506 -3.874 1.00 62.31 90 LYS A C 1
ATOM 731 O O . LYS A 1 90 ? -11.702 -14.523 -5.103 1.00 62.31 90 LYS A O 1
ATOM 736 N N . ILE A 1 91 ? -11.549 -13.378 -3.176 1.00 64.50 91 ILE A N 1
ATOM 737 C CA . ILE A 1 91 ? -11.280 -12.090 -3.821 1.00 64.50 91 ILE A CA 1
ATOM 738 C C . ILE A 1 91 ? -9.865 -12.129 -4.409 1.00 64.50 91 ILE A C 1
ATOM 740 O O . ILE A 1 91 ? -8.936 -12.544 -3.710 1.00 64.50 91 ILE A O 1
ATOM 744 N N . PRO A 1 92 ? -9.665 -11.691 -5.666 1.00 60.12 92 PRO A N 1
ATOM 745 C CA . PRO A 1 92 ? -8.330 -11.534 -6.222 1.00 60.12 92 PRO A CA 1
ATOM 746 C C . PRO A 1 92 ? -7.509 -10.597 -5.330 1.00 60.12 92 PRO A C 1
ATOM 748 O O . PRO A 1 92 ? -7.856 -9.424 -5.178 1.00 60.12 92 PRO A O 1
ATOM 751 N N . ASN A 1 93 ? -6.431 -11.106 -4.728 1.00 62.31 93 ASN A N 1
ATOM 752 C CA . ASN A 1 93 ? -5.537 -10.275 -3.931 1.00 62.31 93 ASN A CA 1
ATOM 753 C C . ASN A 1 93 ? -4.858 -9.267 -4.869 1.00 62.31 93 ASN A C 1
ATOM 755 O O . ASN A 1 93 ? -4.111 -9.637 -5.776 1.00 62.31 93 ASN A O 1
ATOM 759 N N . CYS A 1 94 ? -5.181 -7.989 -4.695 1.00 72.75 94 CYS A N 1
ATOM 760 C CA . CYS A 1 94 ? -4.656 -6.909 -5.507 1.00 72.75 94 CYS A CA 1
ATOM 761 C C . CYS A 1 94 ? -3.806 -6.015 -4.610 1.00 72.75 94 CYS A C 1
ATOM 763 O O . CYS A 1 94 ? -4.340 -5.233 -3.826 1.00 72.75 94 CYS A O 1
ATOM 765 N N . TRP A 1 95 ? -2.483 -6.111 -4.742 1.00 78.31 95 TRP A N 1
ATOM 766 C CA . TRP A 1 95 ? -1.532 -5.311 -3.963 1.00 78.31 95 TRP A CA 1
ATOM 767 C C . TRP A 1 95 ? -1.846 -3.808 -4.020 1.00 78.31 95 TRP A C 1
ATOM 769 O O . TRP A 1 95 ? -1.754 -3.111 -3.014 1.00 78.31 95 TRP A O 1
ATOM 779 N N . SER A 1 96 ? -2.302 -3.296 -5.170 1.00 78.44 96 SER A N 1
ATOM 780 C CA . SER A 1 96 ? -2.662 -1.884 -5.278 1.00 78.44 96 SER A CA 1
ATOM 781 C C . SER A 1 96 ? -3.876 -1.532 -4.421 1.00 78.44 96 SER A C 1
ATOM 783 O O . SER A 1 96 ? -3.904 -0.443 -3.863 1.00 78.44 96 SER A O 1
ATOM 785 N N . LEU A 1 97 ? -4.857 -2.428 -4.268 1.00 82.31 97 LEU A N 1
ATOM 786 C CA . LEU A 1 97 ? -6.005 -2.219 -3.382 1.00 82.31 97 LEU A CA 1
ATOM 787 C C . LEU A 1 97 ? -5.597 -2.220 -1.906 1.00 82.31 97 LEU A C 1
ATOM 789 O O . LEU A 1 97 ? -6.082 -1.385 -1.141 1.00 82.31 97 LEU A O 1
ATOM 793 N N . VAL A 1 98 ? -4.695 -3.122 -1.523 1.00 85.69 98 VAL A N 1
ATOM 794 C CA . VAL A 1 98 ? -4.138 -3.183 -0.165 1.00 85.69 98 VAL A CA 1
ATOM 795 C C . VAL A 1 98 ? -3.428 -1.872 0.160 1.00 85.69 98 VAL A C 1
ATOM 797 O O . VAL A 1 98 ? -3.760 -1.228 1.153 1.00 85.69 98 VAL A O 1
ATOM 800 N N . ALA A 1 99 ? -2.558 -1.399 -0.737 1.00 86.94 99 ALA A N 1
ATOM 801 C CA . ALA A 1 99 ? -1.882 -0.112 -0.593 1.00 86.94 99 ALA A CA 1
ATOM 802 C C . ALA A 1 99 ? -2.872 1.062 -0.462 1.00 86.94 99 ALA A C 1
ATOM 804 O O . ALA A 1 99 ? -2.697 1.914 0.408 1.00 86.94 99 ALA A O 1
ATOM 805 N N . VAL A 1 100 ? -3.936 1.101 -1.282 1.00 86.06 100 VAL A N 1
ATOM 806 C CA . VAL A 1 100 ? -4.993 2.130 -1.176 1.00 86.06 100 VAL A CA 1
ATOM 807 C C . VAL A 1 100 ? -5.671 2.079 0.192 1.00 86.06 100 VAL A C 1
ATOM 809 O O . VAL A 1 100 ? -5.913 3.118 0.798 1.00 86.06 100 VAL A O 1
ATOM 812 N N . THR A 1 101 ? -5.986 0.879 0.673 1.00 89.94 101 THR A N 1
ATOM 813 C CA . THR A 1 101 ? -6.714 0.682 1.929 1.00 89.94 101 THR A CA 1
ATOM 814 C C . THR A 1 101 ? -5.867 1.099 3.129 1.00 89.94 101 THR A C 1
ATOM 816 O O . THR A 1 101 ? -6.339 1.865 3.962 1.00 89.94 101 THR A O 1
ATOM 819 N N . LEU A 1 102 ? -4.600 0.679 3.177 1.00 92.19 102 LEU A N 1
ATOM 820 C CA . LEU A 1 102 ? -3.646 1.100 4.206 1.00 92.19 102 LEU A CA 1
ATOM 821 C C . LEU A 1 102 ? -3.469 2.624 4.202 1.00 92.19 102 LEU A C 1
ATOM 823 O O . LEU A 1 102 ? -3.545 3.254 5.249 1.00 92.19 102 LEU A O 1
ATOM 827 N N . THR A 1 103 ? -3.356 3.232 3.017 1.00 91.31 103 THR A N 1
ATOM 828 C CA . THR A 1 103 ? -3.277 4.696 2.874 1.00 91.31 103 THR A CA 1
ATOM 829 C C . THR A 1 103 ? -4.541 5.389 3.387 1.00 91.31 103 THR A C 1
ATOM 831 O O . THR A 1 103 ? -4.450 6.417 4.053 1.00 91.31 103 THR A O 1
ATOM 834 N N . ALA A 1 104 ? -5.726 4.839 3.105 1.00 92.31 104 ALA A N 1
ATOM 835 C CA . ALA A 1 104 ? -6.992 5.375 3.600 1.00 92.31 104 ALA A CA 1
ATOM 836 C C . ALA A 1 104 ? -7.085 5.303 5.133 1.00 92.31 104 ALA A C 1
ATOM 838 O O . ALA A 1 104 ? -7.570 6.245 5.754 1.00 92.31 104 ALA A O 1
ATOM 839 N N . ILE A 1 105 ? -6.579 4.228 5.743 1.00 94.31 105 ILE A N 1
ATOM 840 C CA . ILE A 1 105 ? -6.494 4.099 7.202 1.00 94.31 105 ILE A CA 1
ATOM 841 C C . ILE A 1 105 ? -5.515 5.127 7.771 1.00 94.31 105 ILE A C 1
ATOM 843 O O . ILE A 1 105 ? -5.890 5.856 8.683 1.00 94.31 105 ILE A O 1
ATOM 847 N N . SER A 1 106 ? -4.313 5.265 7.199 1.00 93.88 106 SER A N 1
ATOM 848 C CA . SER A 1 106 ? -3.350 6.303 7.599 1.00 93.88 106 SER A CA 1
ATOM 849 C C . SER A 1 106 ? -3.948 7.711 7.522 1.00 93.88 106 SER A C 1
ATOM 851 O O . SER A 1 106 ? -3.699 8.541 8.389 1.00 93.88 106 SER A O 1
ATOM 853 N N . LEU A 1 107 ? -4.764 7.972 6.496 1.00 92.31 107 LEU A N 1
ATOM 854 C CA . LEU A 1 107 ? -5.496 9.224 6.306 1.00 92.31 107 LEU A CA 1
ATOM 855 C C . LEU A 1 107 ? -6.694 9.396 7.237 1.00 92.31 107 LEU A C 1
ATOM 857 O O . LEU A 1 107 ? -7.268 10.478 7.233 1.00 92.31 107 LEU A O 1
ATOM 861 N N . ALA A 1 108 ? -7.121 8.376 7.974 1.00 93.88 108 ALA A N 1
ATOM 862 C CA . ALA A 1 108 ? -8.203 8.480 8.949 1.00 93.88 108 ALA A CA 1
ATOM 863 C C . ALA A 1 108 ? -7.690 8.771 10.368 1.00 93.88 108 ALA A C 1
ATOM 865 O O . ALA A 1 108 ? -8.487 9.151 11.222 1.00 93.88 108 ALA A O 1
ATOM 866 N N . LEU A 1 109 ? -6.385 8.598 10.617 1.00 94.06 109 LEU A N 1
ATOM 867 C CA . LEU A 1 109 ? -5.780 8.790 11.934 1.00 94.06 109 LEU A CA 1
ATOM 868 C C . LEU A 1 109 ? -5.824 10.274 12.380 1.00 94.06 109 LEU A C 1
ATOM 870 O O . LEU A 1 109 ? -5.703 11.162 11.526 1.00 94.06 109 LEU A O 1
ATOM 874 N N . PRO A 1 110 ? -6.020 10.558 13.685 1.00 86.81 110 PRO A N 1
ATOM 875 C CA . PRO A 1 110 ? -6.255 11.914 14.178 1.00 86.81 110 PRO A CA 1
ATOM 876 C C . PRO A 1 110 ? -5.006 12.791 14.347 1.00 86.81 110 PRO A C 1
ATOM 878 O O . PRO A 1 110 ? -5.053 13.944 13.918 1.00 86.81 110 PRO A O 1
ATOM 881 N N . GLU A 1 111 ? -3.908 12.297 14.932 1.00 84.38 111 GLU A N 1
ATOM 882 C CA . GLU A 1 111 ? -2.774 13.161 15.332 1.00 84.38 111 GLU A CA 1
ATOM 883 C C . GLU A 1 111 ? -1.571 13.159 14.371 1.00 84.38 111 GLU A C 1
ATOM 885 O O . GLU A 1 111 ? -0.509 13.685 14.681 1.00 84.38 111 GLU A O 1
ATOM 890 N N . ILE A 1 112 ? -1.729 12.669 13.139 1.00 86.94 112 ILE A N 1
ATOM 891 C CA . ILE A 1 112 ? -0.588 12.527 12.224 1.00 86.94 112 ILE A CA 1
ATOM 892 C C . ILE A 1 112 ? -0.130 13.862 11.633 1.00 86.94 112 ILE A C 1
ATOM 894 O O . ILE A 1 112 ? -0.882 14.585 10.968 1.00 86.94 112 ILE A O 1
ATOM 898 N N . ALA A 1 113 ? 1.171 14.136 11.756 1.00 85.12 113 ALA A N 1
ATOM 899 C CA . ALA A 1 113 ? 1.811 15.267 11.102 1.00 85.12 113 ALA A CA 1
ATOM 900 C C . ALA A 1 113 ? 1.544 15.283 9.583 1.00 85.12 113 ALA A C 1
ATOM 902 O O . ALA A 1 113 ? 1.849 14.347 8.839 1.00 85.12 113 ALA A O 1
ATOM 903 N N . ASN A 1 114 ? 1.045 16.416 9.089 1.00 83.12 114 ASN A N 1
ATOM 904 C CA . ASN A 1 114 ? 0.657 16.599 7.686 1.00 83.12 114 ASN A CA 1
ATOM 905 C C . ASN A 1 114 ? 1.817 16.345 6.693 1.00 83.12 114 ASN A C 1
ATOM 907 O O . ASN A 1 114 ? 1.601 15.989 5.533 1.00 83.12 114 ASN A O 1
ATOM 911 N N . SER A 1 115 ? 3.063 16.534 7.136 1.00 84.44 115 SER A N 1
ATOM 912 C CA . SER A 1 115 ? 4.277 16.201 6.381 1.00 84.44 115 SER A CA 1
ATOM 913 C C . SER A 1 115 ? 4.425 14.697 6.135 1.00 84.44 115 SER A C 1
ATOM 915 O O . SER A 1 115 ? 4.800 14.313 5.028 1.00 84.44 115 SER A O 1
ATOM 917 N N . HIS A 1 116 ? 4.094 13.849 7.113 1.00 85.38 116 HIS A N 1
ATOM 918 C CA . HIS A 1 116 ? 4.186 12.391 6.999 1.00 85.38 116 HIS A CA 1
ATOM 919 C C . HIS A 1 116 ? 3.168 11.855 5.992 1.00 85.38 116 HIS A C 1
ATOM 921 O O . HIS A 1 116 ? 3.528 11.116 5.076 1.00 85.38 116 HIS A O 1
ATOM 927 N N . VAL A 1 117 ? 1.921 12.325 6.082 1.00 84.12 117 VAL A N 1
ATOM 928 C CA . VAL A 1 117 ? 0.854 11.985 5.129 1.00 84.12 117 VAL A CA 1
ATOM 929 C C . VAL A 1 117 ? 1.232 12.395 3.704 1.00 84.12 117 VAL A C 1
ATOM 931 O O . VAL A 1 117 ? 1.120 11.600 2.769 1.00 84.12 117 VAL A O 1
ATOM 934 N N . LYS A 1 118 ? 1.736 13.624 3.522 1.00 84.94 118 LYS A N 1
ATOM 935 C CA . LYS A 1 118 ? 2.202 14.100 2.210 1.00 84.94 118 LYS A CA 1
ATOM 936 C C . LYS A 1 118 ? 3.371 13.272 1.679 1.00 84.94 118 LYS A C 1
ATOM 938 O O . LYS A 1 118 ? 3.398 12.987 0.485 1.00 84.94 118 LYS A O 1
ATOM 943 N N . GLY A 1 119 ? 4.309 12.880 2.540 1.00 84.81 119 GLY A N 1
ATOM 944 C CA . GLY A 1 119 ? 5.427 12.004 2.184 1.00 84.81 119 GLY A CA 1
ATOM 945 C C . GLY A 1 119 ? 4.955 10.635 1.692 1.00 84.81 119 GLY A C 1
ATOM 946 O O . GLY A 1 119 ? 5.375 10.197 0.619 1.00 84.81 119 GLY A O 1
ATOM 947 N N . LEU A 1 120 ? 4.020 10.012 2.417 1.00 86.25 120 LEU A N 1
ATOM 948 C CA . LEU A 1 120 ? 3.418 8.725 2.059 1.00 86.25 120 LEU A CA 1
ATOM 949 C C . LEU A 1 120 ? 2.694 8.792 0.706 1.00 86.25 120 LEU A C 1
ATOM 951 O O . LEU A 1 120 ? 3.000 8.015 -0.202 1.00 86.25 120 LEU A O 1
ATOM 955 N N . LEU A 1 121 ? 1.795 9.768 0.531 1.00 84.88 121 LEU A N 1
ATOM 956 C CA . LEU A 1 121 ? 1.088 9.983 -0.736 1.00 84.88 121 LEU A CA 1
ATOM 957 C C . LEU A 1 121 ? 2.072 10.233 -1.883 1.00 84.88 121 LEU A C 1
ATOM 959 O O . LEU A 1 121 ? 1.940 9.647 -2.960 1.00 84.88 121 LEU A O 1
ATOM 963 N N . ALA A 1 122 ? 3.107 11.042 -1.646 1.00 82.19 122 ALA A N 1
ATOM 964 C CA . ALA A 1 122 ? 4.104 11.347 -2.658 1.00 82.19 122 ALA A CA 1
ATOM 965 C C . ALA A 1 122 ? 4.986 10.145 -3.036 1.00 82.19 122 ALA A C 1
ATOM 967 O O . ALA A 1 122 ? 5.396 10.039 -4.195 1.00 82.19 122 ALA A O 1
ATOM 968 N N . GLY A 1 123 ? 5.251 9.225 -2.105 1.00 77.62 123 GLY A N 1
ATOM 969 C CA . GLY A 1 123 ? 5.902 7.944 -2.390 1.00 77.62 123 GLY A CA 1
ATOM 970 C C . GLY A 1 123 ? 5.042 7.041 -3.281 1.00 77.62 123 GLY A C 1
ATOM 971 O O . GLY A 1 123 ? 5.553 6.393 -4.197 1.00 77.62 123 GLY A O 1
ATOM 972 N N . LEU A 1 124 ? 3.721 7.074 -3.091 1.00 77.31 124 LEU A N 1
ATOM 973 C CA . LEU A 1 124 ? 2.752 6.250 -3.821 1.00 77.31 124 LEU A CA 1
ATOM 974 C C . LEU A 1 124 ? 2.294 6.848 -5.168 1.00 77.31 124 LEU A C 1
ATOM 976 O O . LEU A 1 124 ? 1.718 6.135 -5.995 1.00 77.31 124 LEU A O 1
ATOM 980 N N . LEU A 1 125 ? 2.626 8.114 -5.463 1.00 65.31 125 LEU A N 1
ATOM 981 C CA . LEU A 1 125 ? 2.253 8.860 -6.683 1.00 65.31 125 LEU A CA 1
ATOM 982 C C . LEU A 1 125 ? 2.612 8.181 -8.024 1.00 65.31 125 LEU A C 1
ATOM 984 O O . LEU A 1 125 ? 2.157 8.637 -9.072 1.00 65.31 125 LEU A O 1
ATOM 988 N N . LYS A 1 126 ? 3.413 7.109 -8.064 1.00 56.78 126 LYS A N 1
ATOM 989 C CA . LYS A 1 126 ? 3.687 6.357 -9.309 1.00 56.78 126 LYS A CA 1
ATOM 990 C C . LYS A 1 126 ? 2.923 5.030 -9.428 1.00 56.78 126 LYS A C 1
ATOM 992 O O . LYS A 1 126 ? 2.840 4.503 -10.535 1.00 56.78 126 LYS A O 1
ATOM 997 N N . ALA A 1 127 ? 2.266 4.552 -8.368 1.00 52.91 127 ALA A N 1
ATOM 998 C CA . ALA A 1 127 ? 1.414 3.352 -8.388 1.00 52.91 127 ALA A CA 1
ATOM 999 C C . ALA A 1 127 ? 0.010 3.592 -9.011 1.00 52.91 127 ALA A C 1
ATOM 1001 O O . ALA A 1 127 ? -0.785 2.670 -9.183 1.00 52.91 127 ALA A O 1
ATOM 1002 N N . ARG A 1 128 ? -0.279 4.835 -9.428 1.00 58.84 128 ARG A N 1
ATOM 1003 C CA . ARG A 1 128 ? -1.588 5.402 -9.831 1.00 58.84 128 ARG A CA 1
ATOM 1004 C C . ARG A 1 128 ? -2.360 4.716 -10.970 1.00 58.84 128 ARG A C 1
ATOM 1006 O O . ARG A 1 128 ? -3.504 5.093 -11.222 1.00 58.84 128 ARG A O 1
ATOM 1013 N N . LYS A 1 129 ? -1.773 3.787 -11.735 1.00 54.88 129 LYS A N 1
ATOM 1014 C CA . LYS A 1 129 ? -2.407 3.317 -12.987 1.00 54.88 129 LYS A CA 1
ATOM 1015 C C . LYS A 1 129 ? -3.469 2.227 -12.805 1.00 54.88 129 LYS A C 1
ATOM 1017 O O . LYS A 1 129 ? -4.356 2.166 -13.649 1.00 54.88 129 LYS A O 1
ATOM 1022 N N . ALA A 1 130 ? -3.434 1.435 -11.732 1.00 49.31 130 ALA A N 1
ATOM 1023 C CA . ALA A 1 130 ? -4.325 0.275 -11.592 1.00 49.31 130 ALA A CA 1
ATOM 1024 C C . ALA A 1 130 ? -5.654 0.562 -10.855 1.00 49.31 130 ALA A C 1
ATOM 1026 O O . ALA A 1 130 ? -6.655 -0.070 -11.170 1.00 49.31 130 ALA A O 1
ATOM 1027 N N . THR A 1 131 ? -5.711 1.547 -9.944 1.00 55.84 131 THR A N 1
ATOM 1028 C CA . THR A 1 131 ? -6.875 1.755 -9.045 1.00 55.84 131 THR A CA 1
ATOM 1029 C C . THR A 1 131 ? -7.433 3.188 -9.092 1.00 55.84 131 THR A C 1
ATOM 1031 O O . THR A 1 131 ? -7.722 3.788 -8.060 1.00 55.84 131 THR A O 1
ATOM 1034 N N . ARG A 1 132 ? -7.568 3.781 -10.289 1.00 64.31 132 ARG A N 1
ATOM 1035 C CA . ARG A 1 132 ? -7.830 5.230 -10.459 1.00 64.31 132 ARG A CA 1
ATOM 1036 C C . ARG A 1 132 ? -8.995 5.793 -9.632 1.00 64.31 132 ARG A C 1
ATOM 1038 O O . ARG A 1 132 ? -8.820 6.847 -9.043 1.00 64.31 132 ARG A O 1
ATOM 1045 N N . ARG A 1 133 ? -10.161 5.132 -9.581 1.00 63.38 133 ARG A N 1
ATOM 1046 C CA . ARG A 1 133 ? -11.356 5.706 -8.923 1.00 63.38 133 ARG A CA 1
ATOM 1047 C C . ARG A 1 133 ? -11.231 5.766 -7.399 1.00 63.38 133 ARG A C 1
ATOM 1049 O O . ARG A 1 133 ? -11.309 6.852 -6.842 1.00 63.38 133 ARG A O 1
ATOM 1056 N N . VAL A 1 134 ? -10.978 4.628 -6.743 1.00 61.84 134 VAL A N 1
ATOM 1057 C CA . VAL A 1 134 ? -10.827 4.580 -5.273 1.00 61.84 134 VAL A CA 1
ATOM 1058 C C . VAL A 1 134 ? -9.643 5.441 -4.826 1.00 61.84 134 VAL A C 1
ATOM 1060 O O . VAL A 1 134 ? -9.728 6.128 -3.817 1.00 61.84 134 VAL A O 1
ATOM 1063 N N . TRP A 1 135 ? -8.563 5.465 -5.613 1.00 73.00 135 TRP A N 1
ATOM 1064 C CA . TRP A 1 135 ? -7.404 6.303 -5.323 1.00 73.00 135 TRP A CA 1
ATOM 1065 C C . TRP A 1 135 ? -7.727 7.801 -5.364 1.00 73.00 135 TRP A C 1
ATOM 1067 O O . TRP A 1 135 ? -7.318 8.529 -4.467 1.00 73.00 135 TRP A O 1
ATOM 1077 N N . THR A 1 136 ? -8.474 8.273 -6.371 1.00 69.25 136 THR A N 1
ATOM 1078 C CA . THR A 1 136 ? -8.873 9.687 -6.449 1.00 69.25 136 THR A CA 1
ATOM 1079 C C . THR A 1 136 ? -9.728 10.099 -5.253 1.00 69.25 136 THR A C 1
ATOM 1081 O O . THR A 1 136 ? -9.487 11.167 -4.696 1.00 69.25 136 THR A O 1
ATOM 1084 N N . ASP A 1 137 ? -10.665 9.255 -4.817 1.00 72.69 137 ASP A N 1
ATOM 1085 C CA . ASP A 1 137 ? -11.495 9.556 -3.646 1.00 72.69 137 ASP A CA 1
ATOM 1086 C C . ASP A 1 137 ? -10.661 9.667 -2.362 1.00 72.69 137 ASP A C 1
ATOM 1088 O O . ASP A 1 137 ? -10.841 10.615 -1.594 1.00 72.69 137 ASP A O 1
ATOM 1092 N N . VAL A 1 138 ? -9.701 8.760 -2.167 1.00 74.44 138 VAL A N 1
ATOM 1093 C CA . VAL A 1 138 ? -8.841 8.732 -0.976 1.00 74.44 138 VAL A CA 1
ATOM 1094 C C . VAL A 1 138 ? -7.850 9.899 -0.973 1.00 74.44 138 VAL A C 1
ATOM 1096 O O . VAL A 1 138 ? -7.761 10.615 0.018 1.00 74.44 138 VAL A O 1
ATOM 1099 N N . GLU A 1 139 ? -7.135 10.130 -2.077 1.00 74.69 139 GLU A N 1
ATOM 1100 C CA . GLU A 1 139 ? -6.075 11.147 -2.163 1.00 74.69 139 GLU A CA 1
ATOM 1101 C C . GLU A 1 139 ? -6.628 12.577 -2.210 1.00 74.69 139 GLU A C 1
ATOM 1103 O O . GLU A 1 139 ? -6.097 13.468 -1.551 1.00 74.69 139 GLU A O 1
ATOM 1108 N N . VAL A 1 140 ? -7.668 12.817 -3.019 1.00 70.44 140 VAL A N 1
ATOM 1109 C CA . VAL A 1 140 ? -8.148 14.180 -3.308 1.00 70.44 140 VAL A CA 1
ATOM 1110 C C . VAL A 1 140 ? -9.243 14.600 -2.341 1.00 70.44 140 VAL A C 1
ATOM 1112 O O . VAL A 1 140 ? -9.276 15.750 -1.908 1.00 70.44 140 VAL A O 1
ATOM 1115 N N . TYR A 1 141 ? -10.153 13.683 -2.014 1.00 71.38 141 TYR A N 1
ATOM 1116 C CA . TYR A 1 141 ? -11.333 14.003 -1.217 1.00 71.38 141 TYR A CA 1
ATOM 1117 C C . TYR A 1 141 ? -11.246 13.506 0.226 1.00 71.38 141 TYR A C 1
ATOM 1119 O O . TYR A 1 141 ? -12.161 13.797 0.996 1.00 71.38 141 TYR A O 1
ATOM 1127 N N . CYS A 1 142 ? -10.182 12.782 0.599 1.00 79.50 142 CYS A N 1
ATOM 1128 C CA . CYS A 1 142 ? -10.074 12.071 1.877 1.00 79.50 142 CYS A CA 1
ATOM 1129 C C . CYS A 1 142 ? -11.317 11.212 2.153 1.00 79.50 142 CYS A C 1
ATOM 1131 O O . CYS A 1 142 ? -11.845 11.176 3.267 1.00 79.50 142 CYS A O 1
ATOM 1133 N N . LYS A 1 143 ? -11.816 10.546 1.106 1.00 86.62 143 LYS A N 1
ATOM 1134 C CA . LYS A 1 143 ? -13.005 9.699 1.149 1.00 86.62 143 LYS A CA 1
ATOM 1135 C C . LYS A 1 143 ? -12.689 8.276 0.727 1.00 86.62 143 LYS A C 1
ATOM 1137 O O . LYS A 1 143 ? -11.906 8.037 -0.181 1.00 86.62 143 LYS A O 1
ATOM 1142 N N . TRP A 1 144 ? -13.389 7.324 1.318 1.00 87.62 144 TRP A N 1
ATOM 1143 C CA . TRP A 1 144 ? -13.364 5.931 0.900 1.00 87.62 144 TRP A CA 1
ATOM 1144 C C . TRP A 1 144 ? -14.798 5.441 0.708 1.00 87.62 144 TRP A C 1
ATOM 1146 O O . TRP A 1 144 ? -15.582 5.469 1.645 1.00 87.62 144 TRP A O 1
ATOM 1156 N N . LEU A 1 145 ? -15.184 5.059 -0.515 1.00 84.81 145 LEU A N 1
ATOM 1157 C CA . LEU A 1 145 ? -16.569 4.669 -0.845 1.00 84.81 145 LEU A CA 1
ATOM 1158 C C . LEU A 1 145 ? -17.628 5.664 -0.315 1.00 84.81 145 LEU A C 1
ATOM 1160 O O . LEU A 1 145 ? -18.643 5.269 0.248 1.00 84.81 145 LEU A O 1
ATOM 1164 N N . GLN A 1 146 ? -17.385 6.968 -0.505 1.00 84.69 146 GLN A N 1
ATOM 1165 C CA . GLN A 1 146 ? -18.197 8.093 0.005 1.00 84.69 146 GLN A CA 1
ATOM 1166 C C . GLN A 1 146 ? -18.124 8.356 1.521 1.00 84.69 146 GLN 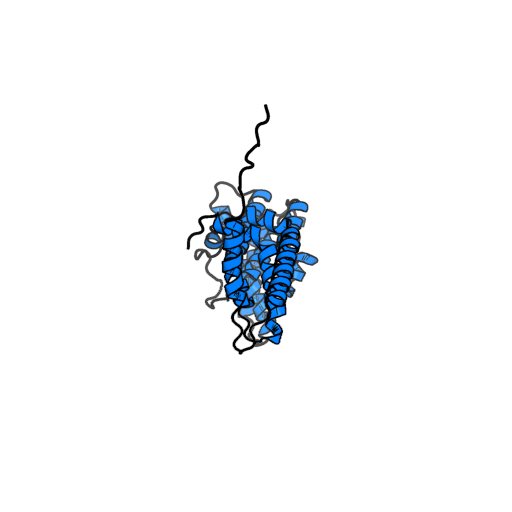A C 1
ATOM 1168 O O . GLN A 1 146 ? -18.671 9.357 1.987 1.00 84.69 146 GLN A O 1
ATOM 1173 N N . ILE A 1 147 ? -17.411 7.533 2.287 1.00 87.06 147 ILE A N 1
ATOM 1174 C CA . ILE A 1 147 ? -17.164 7.748 3.714 1.00 87.06 147 ILE A CA 1
ATOM 1175 C C . ILE A 1 147 ? -16.037 8.769 3.879 1.00 87.06 147 ILE A C 1
ATOM 1177 O O . ILE A 1 147 ? -14.941 8.557 3.375 1.00 87.06 147 ILE A O 1
ATOM 1181 N N . ASP A 1 148 ? -16.297 9.874 4.583 1.00 90.94 148 ASP A N 1
ATOM 1182 C CA . ASP A 1 148 ? -15.267 10.846 4.983 1.00 90.94 148 ASP A CA 1
ATOM 1183 C C . ASP A 1 148 ? -14.351 10.216 6.042 1.00 90.94 148 ASP A C 1
ATOM 1185 O O . ASP A 1 148 ? -14.780 9.981 7.174 1.00 90.94 148 ASP A O 1
ATOM 1189 N N . LEU A 1 149 ? -13.100 9.942 5.662 1.00 90.94 149 LEU A N 1
ATOM 1190 C CA . LEU A 1 149 ? -12.107 9.262 6.501 1.00 90.94 149 LEU A CA 1
ATOM 1191 C C . LEU A 1 149 ? -11.768 10.073 7.757 1.00 90.94 149 LEU A C 1
ATOM 1193 O O . LEU A 1 149 ? -11.520 9.511 8.817 1.00 90.94 149 LEU A O 1
ATOM 1197 N N . GLN A 1 150 ? -11.840 11.399 7.664 1.00 91.94 150 GLN A N 1
ATOM 1198 C CA . GLN A 1 150 ? -11.508 12.324 8.747 1.00 91.94 150 GLN A CA 1
ATOM 1199 C C . GLN A 1 150 ? -12.703 12.621 9.665 1.00 91.94 150 GLN A C 1
ATOM 1201 O O . GLN A 1 150 ? -12.578 13.353 10.647 1.00 91.94 150 GLN A O 1
ATOM 1206 N N . LYS A 1 151 ? -13.882 12.051 9.382 1.00 92.38 151 LYS A N 1
ATOM 1207 C CA . LYS A 1 151 ? -15.111 12.284 10.153 1.00 92.38 151 LYS A CA 1
ATOM 1208 C C . LYS A 1 151 ? -14.951 11.960 11.637 1.00 92.38 151 LYS A C 1
ATOM 1210 O O . LYS A 1 151 ? -15.460 12.706 12.469 1.00 92.38 151 LYS A O 1
ATOM 1215 N N . MET A 1 152 ? -14.323 10.831 11.954 1.00 92.62 152 MET A N 1
ATOM 1216 C CA . MET A 1 152 ? -14.193 10.350 13.333 1.00 92.62 152 MET A CA 1
ATOM 1217 C C . MET A 1 152 ? -13.040 11.047 14.064 1.00 92.62 152 MET A C 1
ATOM 1219 O O . MET A 1 152 ? -13.234 11.496 15.189 1.00 92.62 152 MET A O 1
ATOM 1223 N N . ALA A 1 153 ? -11.912 11.275 13.387 1.00 90.94 153 ALA A N 1
ATOM 1224 C CA . ALA A 1 153 ? -10.817 12.094 13.906 1.00 90.94 153 ALA A CA 1
ATOM 1225 C C . ALA A 1 153 ? -11.285 13.503 14.318 1.00 90.94 153 ALA A C 1
ATOM 1227 O O . ALA A 1 153 ? -11.047 13.940 15.440 1.00 90.94 153 ALA A O 1
ATOM 1228 N N . ARG A 1 154 ? -12.070 14.189 13.471 1.00 92.62 154 ARG A N 1
ATOM 1229 C CA . ARG A 1 154 ? -12.641 15.517 13.792 1.00 92.62 154 ARG A CA 1
ATOM 1230 C C . ARG A 1 154 ? -13.610 15.513 14.979 1.00 92.62 154 ARG A C 1
ATOM 1232 O O . ARG A 1 154 ? -13.902 16.577 15.516 1.00 92.62 154 ARG A O 1
ATOM 1239 N N . LYS A 1 155 ? -14.140 14.350 15.366 1.00 93.31 155 LYS A N 1
ATOM 1240 C CA . LYS A 1 155 ? -14.975 14.183 16.565 1.00 93.31 155 LYS A CA 1
ATOM 1241 C C . LYS A 1 155 ? -14.157 13.899 17.829 1.00 93.31 155 LYS A C 1
ATOM 1243 O O . LYS A 1 155 ? -14.757 13.752 18.888 1.00 93.31 155 LYS A O 1
ATOM 1248 N N . GLY A 1 156 ? -12.829 13.833 17.725 1.00 91.50 156 GLY A N 1
ATOM 1249 C CA . GLY A 1 156 ? -11.938 13.511 18.839 1.00 91.50 156 GLY A CA 1
ATOM 1250 C C . GLY A 1 156 ? -11.934 12.026 19.202 1.00 91.50 156 GLY A C 1
ATOM 1251 O O . GLY A 1 156 ? -11.697 11.683 20.356 1.00 91.50 156 GLY A O 1
ATOM 1252 N N . GLU A 1 157 ? -12.254 11.142 18.253 1.00 96.00 157 GLU A N 1
ATOM 1253 C CA . GLU A 1 157 ? -12.214 9.697 18.492 1.00 96.00 157 GLU A CA 1
ATOM 1254 C C . GLU A 1 157 ? -10.789 9.155 18.361 1.00 96.00 157 GLU A C 1
ATOM 1256 O O . GLU A 1 157 ? -10.004 9.641 17.551 1.00 96.00 157 GLU A O 1
ATOM 1261 N N . THR A 1 158 ? -10.471 8.118 19.138 1.00 94.88 158 THR A N 1
ATOM 1262 C CA . THR A 1 158 ? -9.149 7.477 19.138 1.00 94.88 158 THR A CA 1
ATOM 1263 C C . THR A 1 158 ? -8.915 6.646 17.875 1.00 94.88 158 THR A C 1
ATOM 1265 O O . THR A 1 158 ? -9.868 6.161 17.253 1.00 94.88 158 THR A O 1
ATOM 1268 N N . SER A 1 159 ? -7.648 6.396 17.529 1.00 95.00 159 SER A N 1
ATOM 1269 C CA . SER A 1 159 ? -7.266 5.509 16.419 1.00 95.00 159 SER A CA 1
ATOM 1270 C C . SER A 1 159 ? -7.899 4.116 16.512 1.00 95.00 159 SER A C 1
ATOM 1272 O O . SER A 1 159 ? -8.377 3.599 15.501 1.00 95.00 159 SER A O 1
ATOM 1274 N N . GLN A 1 160 ? -8.023 3.552 17.719 1.00 95.94 160 GLN A N 1
ATOM 1275 C CA . GLN A 1 160 ? -8.732 2.287 17.956 1.00 95.94 160 GLN A CA 1
ATOM 1276 C C . GLN A 1 160 ? -10.191 2.338 17.488 1.00 95.94 160 GLN A C 1
ATOM 1278 O O . GLN A 1 160 ? -10.643 1.486 16.720 1.00 95.94 160 GLN A O 1
ATOM 1283 N N . LYS A 1 161 ? -10.937 3.361 17.918 1.00 96.25 161 LYS A N 1
ATOM 1284 C CA . LYS A 1 161 ? -12.346 3.520 17.541 1.00 96.25 161 LYS A CA 1
ATOM 1285 C C . LYS A 1 161 ? -12.512 3.821 16.057 1.00 96.25 161 LYS A C 1
ATOM 1287 O O . LYS A 1 161 ? -13.491 3.386 15.456 1.00 96.25 161 LYS A O 1
ATOM 1292 N N . ILE A 1 162 ? -11.572 4.553 15.462 1.00 96.31 162 ILE A N 1
ATOM 1293 C CA . ILE A 1 162 ? -11.559 4.846 14.026 1.00 96.31 162 ILE A CA 1
ATOM 1294 C C . ILE A 1 162 ? -11.381 3.556 13.220 1.00 96.31 162 ILE A C 1
ATOM 1296 O O . ILE A 1 162 ? -12.160 3.312 12.299 1.00 96.31 162 ILE A O 1
ATOM 1300 N N . LEU A 1 163 ? -10.416 2.707 13.588 1.00 95.75 163 LEU A N 1
ATOM 1301 C CA . LEU A 1 163 ? -10.203 1.404 12.952 1.00 95.75 163 LEU A CA 1
ATOM 1302 C C . LEU A 1 163 ? -11.432 0.499 13.076 1.00 95.75 163 LEU A C 1
ATOM 1304 O O . LEU A 1 163 ? -11.857 -0.095 12.083 1.00 95.75 163 LEU A O 1
ATOM 1308 N N . GLN A 1 164 ? -12.030 0.429 14.269 1.00 96.56 164 GLN A N 1
ATOM 1309 C CA . GLN A 1 164 ? -13.247 -0.351 14.493 1.00 96.56 164 GLN A CA 1
ATOM 1310 C C . GLN A 1 164 ? -14.399 0.157 13.622 1.00 96.56 164 GLN A C 1
ATOM 1312 O O . GLN A 1 164 ? -15.036 -0.622 12.917 1.00 96.56 164 GLN A O 1
ATOM 1317 N N . TRP A 1 165 ? -14.604 1.473 13.588 1.00 97.25 165 TRP A N 1
ATOM 1318 C CA . TRP A 1 165 ? -15.631 2.098 12.765 1.00 97.25 165 TRP A CA 1
ATOM 1319 C C . TRP A 1 165 ? -15.435 1.839 11.263 1.00 97.25 165 TRP A C 1
ATOM 1321 O O . TRP A 1 165 ? -16.398 1.486 10.582 1.00 97.25 165 TRP A O 1
ATOM 1331 N N . LEU A 1 166 ? -14.211 1.969 10.739 1.00 96.38 166 LEU A N 1
ATOM 1332 C CA . LEU A 1 166 ? -13.911 1.662 9.335 1.00 96.38 166 LEU A CA 1
ATOM 1333 C C . LEU A 1 166 ? -14.212 0.195 9.004 1.00 96.38 166 LEU A C 1
ATOM 1335 O O . LEU A 1 166 ? -14.836 -0.084 7.977 1.00 96.38 166 LEU A O 1
ATOM 1339 N N . GLY A 1 167 ? -13.825 -0.728 9.889 1.00 95.19 167 GLY A N 1
ATOM 1340 C CA . GLY A 1 167 ? -14.137 -2.149 9.760 1.00 95.19 167 GLY A CA 1
ATOM 1341 C C . GLY A 1 167 ? -15.644 -2.425 9.756 1.00 95.19 167 GLY A C 1
ATOM 1342 O O . GLY A 1 167 ? -16.132 -3.169 8.903 1.00 95.19 167 GLY A O 1
ATOM 1343 N N . ASP A 1 168 ? -16.396 -1.783 10.649 1.00 96.00 168 ASP A N 1
ATOM 1344 C CA . ASP A 1 168 ? -17.848 -1.946 10.759 1.00 96.00 168 ASP A CA 1
ATOM 1345 C C . ASP A 1 168 ? -18.593 -1.380 9.541 1.00 96.00 168 ASP A C 1
ATOM 1347 O O . ASP A 1 168 ? -19.504 -2.022 9.012 1.00 96.00 168 ASP A O 1
ATOM 1351 N N . GLU A 1 169 ? -18.216 -0.193 9.052 1.00 95.25 169 GLU A N 1
ATOM 1352 C CA . GLU A 1 169 ? -18.795 0.377 7.827 1.00 95.25 169 GLU A CA 1
ATOM 1353 C C . GLU A 1 169 ? -18.492 -0.494 6.605 1.00 95.25 169 GLU A C 1
ATOM 1355 O O . GLU A 1 169 ? -19.371 -0.756 5.779 1.00 95.25 169 GLU A O 1
ATOM 1360 N N . ALA A 1 170 ? -17.271 -1.016 6.518 1.00 93.69 170 ALA A N 1
ATOM 1361 C CA . ALA A 1 170 ? -16.888 -1.952 5.478 1.00 93.69 170 ALA A CA 1
ATOM 1362 C C . ALA A 1 170 ? -17.717 -3.247 5.533 1.00 93.69 170 ALA A C 1
ATOM 1364 O O . ALA A 1 170 ? -18.247 -3.690 4.509 1.00 93.69 170 ALA A O 1
ATOM 1365 N N . ALA A 1 171 ? -17.919 -3.816 6.724 1.00 93.31 171 ALA A N 1
ATOM 1366 C CA . ALA A 1 171 ? -18.754 -4.999 6.912 1.00 93.31 171 ALA A CA 1
ATOM 1367 C C . ALA A 1 171 ? -20.211 -4.757 6.482 1.00 93.31 171 ALA A C 1
ATOM 1369 O O . ALA A 1 171 ? -20.801 -5.606 5.805 1.00 93.31 171 ALA A O 1
ATOM 1370 N N . LYS A 1 172 ? -20.787 -3.585 6.794 1.00 92.50 172 LYS A N 1
ATOM 1371 C CA . LYS A 1 172 ? -22.142 -3.206 6.348 1.00 92.50 172 LYS A CA 1
ATOM 1372 C C . LYS A 1 172 ? -22.263 -3.230 4.825 1.00 92.50 172 LYS A C 1
ATOM 1374 O O . LYS A 1 172 ? -23.220 -3.809 4.309 1.00 92.50 172 LYS A O 1
ATOM 1379 N N . ILE A 1 173 ? -21.289 -2.660 4.112 1.00 89.88 173 ILE A N 1
ATOM 1380 C CA . ILE A 1 173 ? -21.269 -2.632 2.640 1.00 89.88 173 ILE A CA 1
ATOM 1381 C C . ILE A 1 173 ? -21.204 -4.058 2.071 1.00 89.88 173 ILE A C 1
ATOM 1383 O O . ILE A 1 173 ? -21.980 -4.403 1.177 1.00 89.88 173 ILE A O 1
ATOM 1387 N N . VAL A 1 174 ? -20.329 -4.910 2.616 1.00 88.31 174 VAL A N 1
ATOM 1388 C CA . VAL A 1 174 ? -20.184 -6.315 2.193 1.00 88.31 174 VAL A CA 1
ATOM 1389 C C . VAL A 1 174 ? -21.490 -7.097 2.385 1.00 88.31 174 VAL A C 1
ATOM 1391 O O . VAL A 1 174 ? -21.942 -7.796 1.473 1.00 88.31 174 VAL A O 1
ATOM 1394 N N . ILE A 1 175 ? -22.133 -6.953 3.548 1.00 88.12 175 ILE A N 1
ATOM 1395 C CA . ILE A 1 175 ? -23.402 -7.623 3.868 1.00 88.12 175 ILE A CA 1
ATOM 1396 C C . ILE A 1 175 ? -24.534 -7.112 2.965 1.00 88.12 175 ILE A C 1
ATOM 1398 O O . ILE A 1 175 ? -25.346 -7.907 2.483 1.00 88.12 175 ILE A O 1
ATOM 1402 N N . GLN A 1 176 ? -24.599 -5.801 2.713 1.00 86.25 176 GLN A N 1
ATOM 1403 C CA . GLN A 1 176 ? -25.614 -5.201 1.846 1.00 86.25 176 GLN A CA 1
ATOM 1404 C C . GLN A 1 176 ? -25.488 -5.700 0.404 1.00 86.25 176 GLN A C 1
ATOM 1406 O O . GLN A 1 176 ? -26.498 -6.082 -0.191 1.00 86.25 176 GLN A O 1
ATOM 1411 N N . PHE A 1 177 ? -24.266 -5.756 -0.133 1.00 82.31 177 PHE A N 1
ATOM 1412 C CA . PHE A 1 177 ? -24.005 -6.291 -1.469 1.00 82.31 177 PHE A CA 1
ATOM 1413 C C . PHE A 1 177 ? -24.561 -7.714 -1.618 1.00 82.31 177 PHE A C 1
ATOM 1415 O O . PHE A 1 177 ? -25.300 -7.996 -2.559 1.00 82.31 177 PHE A O 1
ATOM 1422 N N . LYS A 1 178 ? -24.305 -8.599 -0.645 1.00 76.25 178 LYS A N 1
ATOM 1423 C CA . LYS A 1 178 ? -24.795 -9.990 -0.676 1.00 76.25 178 LYS A CA 1
ATOM 1424 C C . LYS A 1 178 ? -26.315 -10.128 -0.569 1.00 76.25 178 LYS A C 1
ATOM 1426 O O . LYS A 1 178 ? -26.865 -11.118 -1.040 1.00 76.25 178 LYS A O 1
ATOM 1431 N N . ARG A 1 179 ? -27.007 -9.163 0.044 1.00 79.50 179 ARG A N 1
ATOM 1432 C CA . ARG A 1 179 ? -28.480 -9.151 0.108 1.00 79.50 179 ARG A CA 1
ATOM 1433 C C . ARG A 1 179 ? -29.122 -8.692 -1.202 1.00 79.50 179 ARG A C 1
ATOM 1435 O O . ARG A 1 179 ? -30.301 -8.970 -1.421 1.00 79.50 179 ARG A O 1
ATOM 1442 N N . SER A 1 180 ? -28.380 -7.984 -2.053 1.00 71.12 180 SER A N 1
ATOM 1443 C CA . SER A 1 180 ? -28.893 -7.511 -3.336 1.00 71.12 180 SER A CA 1
ATOM 1444 C C . SER A 1 180 ? -29.012 -8.670 -4.336 1.00 71.12 180 SER A C 1
ATOM 1446 O O . SER A 1 180 ? -28.079 -9.442 -4.527 1.00 71.12 180 SER A O 1
ATOM 1448 N N . LYS A 1 181 ? -30.195 -8.821 -4.948 1.00 61.03 181 LYS A N 1
ATOM 1449 C CA . LYS A 1 181 ? -30.474 -9.833 -5.989 1.00 61.03 181 LYS A CA 1
ATOM 1450 C C . LYS A 1 181 ? -30.124 -9.350 -7.403 1.00 61.03 181 LYS A C 1
ATOM 1452 O O . LYS A 1 181 ? -30.415 -10.051 -8.367 1.00 61.03 181 LYS A O 1
ATOM 1457 N N . ASP A 1 182 ? -29.588 -8.138 -7.529 1.00 56.41 182 ASP A N 1
ATOM 1458 C CA . ASP A 1 182 ? -29.500 -7.432 -8.803 1.00 56.41 182 ASP A CA 1
ATOM 1459 C C . ASP A 1 182 ? -28.142 -7.653 -9.484 1.00 56.41 182 ASP A C 1
ATOM 1461 O O . ASP A 1 182 ? -27.084 -7.437 -8.895 1.00 56.41 182 ASP A O 1
ATOM 1465 N N . GLY A 1 183 ? -28.188 -8.099 -10.740 1.00 52.03 183 GLY A N 1
ATOM 1466 C CA . GLY A 1 183 ? -27.047 -8.512 -11.565 1.00 52.03 183 GLY A CA 1
ATOM 1467 C C . GLY A 1 183 ? -26.254 -7.358 -12.188 1.00 52.03 183 GLY A C 1
ATOM 1468 O O . GLY A 1 183 ? -25.587 -7.555 -13.202 1.00 52.03 183 GLY A O 1
ATOM 1469 N N . SER A 1 184 ? -26.324 -6.150 -11.623 1.00 54.03 184 SER A N 1
ATOM 1470 C CA . SER A 1 184 ? -25.502 -5.013 -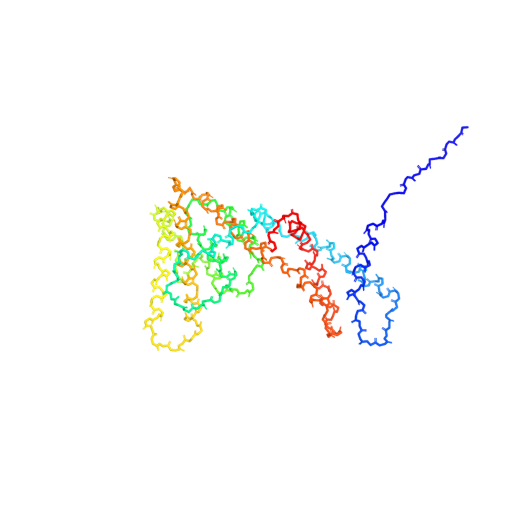12.054 1.00 54.03 184 SER A CA 1
ATOM 1471 C C . SER A 1 184 ? -24.070 -5.185 -11.533 1.00 54.03 184 SER A C 1
ATOM 1473 O O . SER A 1 184 ? -23.742 -4.857 -10.390 1.00 54.03 184 SER A O 1
ATOM 1475 N N . LEU A 1 185 ? -23.236 -5.804 -12.370 1.00 55.72 185 LEU A N 1
ATOM 1476 C CA . LEU A 1 185 ? -22.081 -6.576 -11.913 1.00 55.72 185 LEU A CA 1
ATOM 1477 C C . LEU A 1 185 ? -20.801 -5.763 -11.657 1.00 55.72 185 LEU A C 1
ATOM 1479 O O . LEU A 1 185 ? -20.063 -6.109 -10.745 1.00 55.72 185 LEU A O 1
ATOM 1483 N N . ASP A 1 186 ? -20.532 -4.661 -12.363 1.00 59.66 186 ASP A N 1
ATOM 1484 C CA . ASP A 1 186 ? -19.175 -4.078 -12.318 1.00 59.66 186 ASP A CA 1
ATOM 1485 C C . ASP A 1 186 ? -18.936 -3.089 -11.169 1.00 59.66 186 ASP A C 1
ATOM 1487 O O . ASP A 1 186 ? -17.951 -3.194 -10.429 1.00 59.66 186 ASP A O 1
ATOM 1491 N N . HIS A 1 187 ? -19.827 -2.109 -10.983 1.00 62.12 187 HIS A N 1
ATOM 1492 C CA . HIS A 1 187 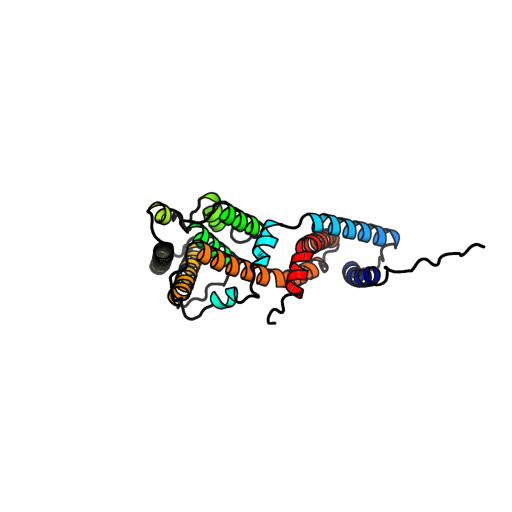? -19.602 -1.059 -9.979 1.00 62.12 187 HIS A CA 1
ATOM 1493 C C . HIS A 1 187 ? -19.850 -1.564 -8.553 1.00 62.12 187 HIS A C 1
ATOM 1495 O O . HIS A 1 187 ? -19.176 -1.153 -7.605 1.00 62.12 187 HIS A O 1
ATOM 1501 N N . SER A 1 188 ? -20.807 -2.480 -8.428 1.00 72.62 188 SER A N 1
ATOM 1502 C CA . SER A 1 188 ? -21.169 -3.138 -7.182 1.00 72.62 188 SER A CA 1
ATOM 1503 C C . SER A 1 188 ? -20.029 -4.067 -6.721 1.00 72.62 188 SER A C 1
ATOM 1505 O O . SER A 1 188 ? -19.640 -4.036 -5.552 1.00 72.62 188 SER A O 1
ATOM 1507 N N . LEU A 1 189 ? -19.402 -4.806 -7.650 1.00 77.75 189 LEU A N 1
ATOM 1508 C CA . LEU A 1 189 ? -18.285 -5.710 -7.353 1.00 77.75 189 LEU A CA 1
ATOM 1509 C C . LEU A 1 189 ? -17.014 -4.966 -6.921 1.00 77.75 189 LEU A C 1
ATOM 1511 O O . LEU A 1 189 ? -16.378 -5.372 -5.951 1.00 77.75 189 LEU A O 1
ATOM 1515 N N . CYS A 1 190 ? -16.654 -3.853 -7.571 1.00 77.44 190 CYS A N 1
ATOM 1516 C CA . CYS A 1 190 ? -15.508 -3.038 -7.144 1.00 77.44 190 CYS A CA 1
ATOM 1517 C C . CYS A 1 190 ? -15.663 -2.534 -5.699 1.00 77.44 190 CYS A C 1
ATOM 1519 O O . CYS A 1 190 ? -14.719 -2.604 -4.910 1.00 77.44 190 CYS A O 1
ATOM 1521 N N . ASN A 1 191 ? -16.860 -2.053 -5.343 1.00 83.50 191 ASN A N 1
ATOM 1522 C CA . ASN A 1 191 ? -17.157 -1.579 -3.991 1.00 83.50 191 ASN A CA 1
ATOM 1523 C C . ASN A 1 191 ? -17.124 -2.729 -2.979 1.00 83.50 191 ASN A C 1
ATOM 1525 O O . ASN A 1 191 ? -16.574 -2.570 -1.894 1.00 83.50 191 ASN A O 1
ATOM 1529 N N . PHE A 1 192 ? -17.659 -3.895 -3.346 1.00 84.88 192 PHE A N 1
ATOM 1530 C CA . PHE A 1 192 ? -17.597 -5.106 -2.530 1.00 84.88 192 PHE A CA 1
ATOM 1531 C C . PHE A 1 192 ? -16.157 -5.559 -2.259 1.00 84.88 192 PHE A C 1
ATOM 1533 O O . PHE A 1 192 ? -15.808 -5.864 -1.117 1.00 84.88 192 PHE A O 1
ATOM 1540 N N . ILE A 1 193 ? -15.308 -5.568 -3.290 1.00 84.06 193 ILE A N 1
ATOM 1541 C CA . ILE A 1 193 ? -13.891 -5.928 -3.180 1.00 84.06 193 ILE A CA 1
ATOM 1542 C C . ILE A 1 193 ? -13.158 -4.927 -2.276 1.00 84.06 193 ILE A C 1
ATOM 1544 O O . ILE A 1 193 ? -12.449 -5.332 -1.354 1.00 84.06 193 ILE A O 1
ATOM 1548 N N . ALA A 1 194 ? -13.375 -3.624 -2.484 1.00 86.06 194 ALA A N 1
ATOM 1549 C CA . ALA A 1 194 ? -12.778 -2.585 -1.652 1.00 86.06 194 ALA A CA 1
ATOM 1550 C C . ALA A 1 194 ? -13.237 -2.675 -0.189 1.00 86.06 194 ALA A C 1
ATOM 1552 O O . ALA A 1 194 ? -12.403 -2.607 0.711 1.00 86.06 194 ALA A O 1
ATOM 1553 N N . ALA A 1 195 ? -14.534 -2.883 0.055 1.00 90.12 195 ALA A N 1
ATOM 1554 C CA . ALA A 1 195 ? -15.093 -3.060 1.393 1.00 90.12 195 ALA A CA 1
ATOM 1555 C C . ALA A 1 195 ? -14.546 -4.307 2.088 1.00 90.12 195 ALA A C 1
ATOM 1557 O O . ALA A 1 195 ? -14.138 -4.248 3.241 1.00 90.12 195 ALA A O 1
ATOM 1558 N N . SER A 1 196 ? -14.428 -5.420 1.375 1.00 88.62 196 SER A N 1
ATOM 1559 C CA . SER A 1 196 ? -13.829 -6.630 1.936 1.00 88.62 196 SER A CA 1
ATOM 1560 C C . SER A 1 196 ? -12.361 -6.421 2.325 1.00 88.62 196 SER A C 1
ATOM 1562 O O . SER A 1 196 ? -11.936 -6.905 3.372 1.00 88.62 196 SER A O 1
ATOM 1564 N N . SER A 1 197 ? -11.605 -5.666 1.519 1.00 88.62 197 SER A N 1
ATOM 1565 C CA . SER A 1 197 ? -10.222 -5.277 1.825 1.00 88.62 197 SER A CA 1
ATOM 1566 C C . SER A 1 197 ? -10.141 -4.394 3.073 1.00 88.62 197 SER A C 1
ATOM 1568 O O . SER A 1 197 ? -9.377 -4.706 3.982 1.00 88.62 197 SER A O 1
ATOM 1570 N N . MET A 1 198 ? -10.964 -3.340 3.159 1.00 92.44 198 MET A N 1
ATOM 1571 C CA . MET A 1 198 ? -11.033 -2.461 4.337 1.00 92.44 198 MET A CA 1
ATOM 1572 C C . MET A 1 198 ? -11.373 -3.238 5.602 1.00 92.44 198 MET A C 1
ATOM 1574 O O . MET A 1 198 ? -10.652 -3.127 6.585 1.00 92.44 198 MET A O 1
ATOM 1578 N N . TYR A 1 199 ? -12.398 -4.092 5.557 1.00 92.75 199 TYR A N 1
ATOM 1579 C CA . TYR A 1 199 ? -12.747 -4.941 6.690 1.00 92.75 199 TYR A CA 1
ATOM 1580 C C . TYR A 1 199 ? -11.554 -5.790 7.145 1.00 92.75 199 TYR A C 1
ATOM 1582 O O . TYR A 1 199 ? -11.160 -5.709 8.306 1.00 92.75 199 TYR A O 1
ATOM 1590 N N . ARG A 1 200 ? -10.945 -6.566 6.235 1.00 90.12 200 ARG A N 1
ATOM 1591 C CA . ARG A 1 200 ? -9.836 -7.460 6.599 1.00 90.12 200 ARG A CA 1
ATOM 1592 C C . ARG A 1 200 ? -8.651 -6.689 7.174 1.00 90.12 200 ARG A C 1
ATOM 1594 O O . ARG A 1 200 ? -8.127 -7.087 8.209 1.00 90.12 200 ARG A O 1
ATOM 1601 N N . ILE A 1 201 ? -8.256 -5.584 6.542 1.00 91.06 201 ILE A N 1
ATOM 1602 C CA . ILE A 1 201 ? -7.096 -4.792 6.972 1.00 91.06 201 ILE A CA 1
ATOM 1603 C C . ILE A 1 201 ? -7.359 -4.137 8.325 1.00 91.06 201 ILE A C 1
ATOM 1605 O O . ILE A 1 201 ? -6.531 -4.264 9.221 1.00 91.06 201 ILE A O 1
ATOM 1609 N N . SER A 1 202 ? -8.516 -3.496 8.511 1.00 94.31 202 SER A N 1
ATOM 1610 C CA . SER A 1 202 ? -8.860 -2.877 9.793 1.00 94.31 202 SER A CA 1
ATOM 1611 C C . SER A 1 202 ? -8.875 -3.897 10.930 1.00 94.31 202 SER A C 1
ATOM 1613 O O . SER A 1 202 ? -8.316 -3.623 11.986 1.00 94.31 202 SER A O 1
ATOM 1615 N N . GLN A 1 203 ? -9.456 -5.085 10.717 1.00 92.50 203 GLN A N 1
ATOM 1616 C CA . GLN A 1 203 ? -9.473 -6.146 11.731 1.00 92.50 203 GLN A CA 1
ATOM 1617 C C . GLN A 1 203 ? -8.077 -6.713 12.013 1.00 92.50 203 GLN A C 1
ATOM 1619 O O . GLN A 1 203 ? -7.750 -6.963 13.166 1.00 92.50 203 GLN A O 1
ATOM 1624 N N . THR A 1 204 ? -7.239 -6.870 10.986 1.00 91.19 204 THR A N 1
ATOM 1625 C CA . THR A 1 204 ? -5.867 -7.379 11.150 1.00 91.19 204 THR A CA 1
ATOM 1626 C C . THR A 1 204 ? -5.019 -6.410 11.971 1.00 91.19 204 THR A C 1
ATOM 1628 O O . THR A 1 204 ? -4.355 -6.821 12.917 1.00 91.19 204 THR A O 1
ATOM 1631 N N . ILE A 1 205 ? -5.106 -5.109 11.670 1.00 92.81 205 ILE A N 1
ATOM 1632 C CA . ILE A 1 205 ? -4.416 -4.067 12.441 1.00 92.81 205 ILE A CA 1
ATOM 1633 C C . ILE A 1 205 ? -4.949 -4.025 13.880 1.00 92.81 205 ILE A C 1
ATOM 1635 O O . ILE A 1 205 ? -4.158 -3.967 14.814 1.00 92.81 205 ILE A O 1
ATOM 1639 N N . LEU A 1 206 ? -6.272 -4.103 14.081 1.00 93.50 206 LEU A N 1
ATOM 1640 C CA . LEU A 1 206 ? -6.869 -4.147 15.423 1.00 93.50 206 LEU A CA 1
ATOM 1641 C C . LEU A 1 206 ? -6.357 -5.332 16.246 1.00 93.50 206 LEU A C 1
ATOM 1643 O O . LEU A 1 206 ? -6.032 -5.145 17.414 1.00 93.50 206 LEU A O 1
ATOM 1647 N N . LEU A 1 207 ? -6.292 -6.531 15.658 1.00 91.50 207 LEU A N 1
ATOM 1648 C CA . LEU A 1 207 ? -5.752 -7.714 16.331 1.00 91.50 207 LEU A CA 1
ATOM 1649 C C . LEU A 1 207 ? -4.299 -7.488 16.745 1.00 91.50 207 LEU A C 1
ATOM 1651 O O . LEU A 1 207 ? -3.992 -7.629 17.923 1.00 91.50 207 LEU A O 1
ATOM 1655 N N . HIS A 1 208 ? -3.453 -7.038 15.816 1.00 90.19 208 HIS A N 1
ATOM 1656 C CA . HIS A 1 208 ? -2.048 -6.753 16.098 1.00 90.19 208 HIS A CA 1
ATOM 1657 C C . HIS A 1 208 ? -1.877 -5.728 17.232 1.00 90.19 208 HIS A C 1
ATOM 1659 O O . HIS A 1 208 ? -1.104 -5.949 18.157 1.00 90.19 208 HIS A O 1
ATOM 1665 N N . CYS A 1 209 ? -2.626 -4.622 17.207 1.00 91.62 209 CYS A N 1
ATOM 1666 C CA . CYS A 1 209 ? -2.548 -3.599 18.251 1.00 91.62 209 CYS A CA 1
ATOM 1667 C C . CYS A 1 209 ? -3.074 -4.086 19.611 1.00 91.62 209 CYS A C 1
ATOM 1669 O O . CYS A 1 209 ? -2.580 -3.640 20.640 1.00 91.62 209 CYS A O 1
ATOM 1671 N N . ASN A 1 210 ? -4.061 -4.988 19.631 1.00 90.88 210 ASN A N 1
ATOM 1672 C CA . ASN A 1 210 ? -4.601 -5.556 20.871 1.00 90.88 210 ASN A CA 1
ATOM 1673 C C . ASN A 1 210 ? -3.688 -6.630 21.493 1.00 90.88 210 ASN A C 1
ATOM 1675 O O . ASN A 1 210 ? -3.843 -6.932 22.673 1.00 90.88 210 ASN A O 1
ATOM 1679 N N . GLU A 1 211 ? -2.775 -7.225 20.720 1.00 89.06 211 GLU A N 1
ATOM 1680 C CA . GLU A 1 211 ? -1.760 -8.162 21.226 1.00 89.06 211 GLU A CA 1
ATOM 1681 C C . GLU A 1 211 ? -0.592 -7.450 21.930 1.00 89.06 211 GLU A C 1
ATOM 1683 O O . GLU A 1 211 ? 0.159 -8.082 22.675 1.00 89.06 211 GLU A O 1
ATOM 1688 N N . GLN A 1 212 ? -0.437 -6.141 21.716 1.00 86.50 212 GLN A N 1
ATOM 1689 C CA . GLN A 1 212 ? 0.572 -5.328 22.391 1.00 86.50 212 GLN A CA 1
ATOM 1690 C C . GLN A 1 212 ? 0.169 -5.024 23.844 1.00 86.50 212 GLN A C 1
ATOM 1692 O O . GLN A 1 212 ? -1.009 -5.000 24.191 1.00 86.50 212 GLN A O 1
ATOM 1697 N N . GLU A 1 213 ? 1.159 -4.757 24.705 1.00 86.88 213 GLU A N 1
ATOM 1698 C CA . GLU A 1 213 ? 0.917 -4.431 26.122 1.00 86.88 213 GLU A CA 1
ATOM 1699 C C . GLU A 1 213 ? 0.096 -3.143 26.288 1.00 86.88 213 GLU A C 1
ATOM 1701 O O . GLU A 1 213 ? -0.765 -3.057 27.163 1.00 86.88 213 GLU A O 1
ATOM 1706 N N . ASN A 1 214 ? 0.340 -2.155 25.424 1.00 90.44 214 ASN A N 1
ATOM 1707 C CA . ASN A 1 214 ? -0.395 -0.900 25.374 1.00 90.44 214 ASN A CA 1
ATOM 1708 C C . ASN A 1 214 ? -0.831 -0.612 23.938 1.00 90.44 214 ASN A C 1
ATOM 1710 O O . ASN A 1 214 ? -0.134 -0.967 22.989 1.00 90.44 214 ASN A O 1
ATOM 1714 N N . TRP A 1 215 ? -1.963 0.080 23.792 1.00 92.31 215 TRP A N 1
ATOM 1715 C CA . TRP A 1 215 ? -2.397 0.565 22.485 1.00 92.31 215 TRP A CA 1
ATOM 1716 C C . TRP A 1 215 ? -1.365 1.566 21.932 1.00 92.31 215 TRP A C 1
ATOM 1718 O O . TRP A 1 215 ? -1.027 2.512 22.654 1.00 92.31 215 TRP A O 1
ATOM 1728 N N . PRO A 1 216 ? -0.881 1.393 20.687 1.00 93.06 216 PRO A N 1
ATOM 1729 C CA . PRO A 1 216 ? 0.139 2.265 20.118 1.00 93.06 216 PRO A CA 1
ATOM 1730 C C . PRO A 1 216 ? -0.391 3.687 19.942 1.00 93.06 216 PRO A C 1
ATOM 1732 O O . PRO A 1 216 ? -1.564 3.896 19.612 1.00 93.06 216 PRO A O 1
ATOM 1735 N N . ILE A 1 217 ? 0.483 4.675 20.121 1.00 93.69 217 ILE A N 1
ATOM 1736 C CA . ILE A 1 217 ? 0.128 6.057 19.777 1.00 93.69 217 ILE A CA 1
ATOM 1737 C C . ILE A 1 217 ? -0.024 6.202 18.256 1.00 93.69 217 ILE A C 1
ATOM 1739 O O . ILE A 1 217 ? 0.447 5.367 17.479 1.00 93.69 217 ILE A O 1
ATOM 1743 N N . ASP A 1 218 ? -0.684 7.270 17.813 1.00 93.06 218 ASP A N 1
ATOM 1744 C CA . ASP A 1 218 ? -1.031 7.448 16.403 1.00 93.06 218 ASP A CA 1
ATOM 1745 C C . ASP A 1 218 ? 0.203 7.439 15.484 1.00 93.06 218 ASP A C 1
ATOM 1747 O O . ASP A 1 218 ? 0.163 6.818 14.420 1.00 93.06 218 ASP A O 1
ATOM 1751 N N . GLU A 1 219 ? 1.318 8.050 15.897 1.00 93.06 219 GLU A N 1
ATOM 1752 C CA . GLU A 1 219 ? 2.587 8.011 15.162 1.00 93.06 219 GLU A CA 1
ATOM 1753 C C . GLU A 1 219 ? 3.138 6.593 15.001 1.00 93.06 219 GLU A C 1
ATOM 1755 O O . GLU A 1 219 ? 3.572 6.232 13.908 1.00 93.06 219 GLU A O 1
ATOM 1760 N N . GLU A 1 220 ? 3.115 5.783 16.061 1.00 93.44 220 GLU A N 1
ATOM 1761 C CA . GLU A 1 220 ? 3.601 4.399 16.030 1.00 93.44 220 GLU A CA 1
ATOM 1762 C C . GLU A 1 220 ? 2.730 3.546 15.108 1.00 93.44 220 GLU A C 1
ATOM 1764 O O . GLU A 1 220 ? 3.242 2.802 14.271 1.00 93.44 220 GLU A O 1
ATOM 1769 N N . LEU A 1 221 ? 1.409 3.719 15.192 1.00 94.50 221 LEU A N 1
ATOM 1770 C CA . LEU A 1 221 ? 0.461 3.052 14.309 1.00 94.50 221 LEU A CA 1
ATOM 1771 C C . LEU A 1 221 ? 0.650 3.475 12.844 1.00 94.50 221 LEU A C 1
ATOM 1773 O O 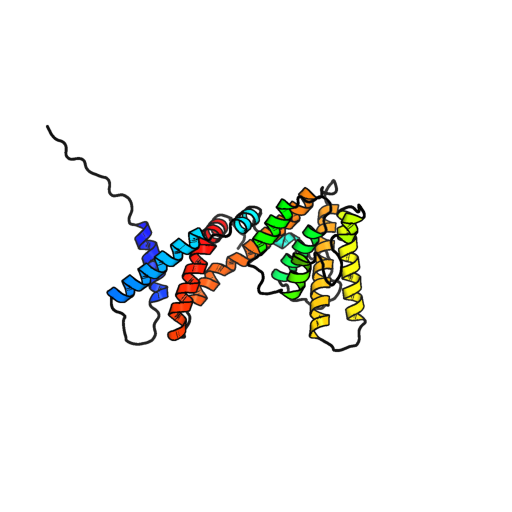. LEU A 1 221 ? 0.608 2.643 11.935 1.00 94.50 221 LEU A O 1
ATOM 1777 N N . PHE A 1 222 ? 0.877 4.763 12.589 1.00 94.38 222 PHE A N 1
ATOM 1778 C CA . PHE A 1 222 ? 1.156 5.265 11.246 1.00 94.38 222 PHE A CA 1
ATOM 1779 C C . PHE A 1 222 ? 2.472 4.711 10.690 1.00 94.38 222 PHE A C 1
ATOM 1781 O O . PHE A 1 222 ? 2.540 4.356 9.509 1.00 94.38 222 PHE A O 1
ATOM 1788 N N . GLU A 1 223 ? 3.511 4.629 11.517 1.00 92.94 223 GLU A N 1
ATOM 1789 C CA . GLU A 1 223 ? 4.807 4.059 11.148 1.00 92.94 223 GLU A CA 1
ATOM 1790 C C . GLU A 1 223 ? 4.712 2.558 10.862 1.00 92.94 223 GLU A C 1
ATOM 1792 O O . GLU A 1 223 ? 5.248 2.086 9.854 1.00 92.94 223 GLU A O 1
ATOM 1797 N N . PHE A 1 224 ? 3.939 1.825 11.661 1.00 92.38 224 PHE A N 1
ATOM 1798 C CA . PHE A 1 224 ? 3.606 0.426 11.407 1.00 92.38 224 PHE A CA 1
ATOM 1799 C C . PHE A 1 224 ? 2.916 0.246 10.045 1.00 92.38 224 PHE A C 1
ATOM 1801 O O . PHE A 1 224 ? 3.394 -0.499 9.188 1.00 92.38 224 PHE A O 1
ATOM 1808 N N . ILE A 1 225 ? 1.853 1.012 9.773 1.00 93.12 225 ILE A N 1
ATOM 1809 C CA . ILE A 1 225 ? 1.147 0.963 8.482 1.00 93.12 225 ILE A CA 1
ATOM 1810 C C . ILE A 1 225 ? 2.078 1.348 7.319 1.00 93.12 225 ILE A C 1
ATOM 1812 O O . ILE A 1 225 ? 2.058 0.714 6.261 1.00 93.12 225 ILE A O 1
ATOM 1816 N N . SER A 1 226 ? 2.920 2.367 7.505 1.00 92.69 226 SER A N 1
ATOM 1817 C CA . SER A 1 226 ? 3.891 2.809 6.496 1.00 92.69 226 SER A CA 1
ATOM 1818 C C . SER A 1 226 ? 4.926 1.728 6.182 1.00 92.69 226 SER A C 1
ATOM 1820 O O . SER A 1 226 ? 5.321 1.584 5.024 1.00 92.69 226 SER A O 1
ATOM 1822 N N . THR A 1 227 ? 5.324 0.945 7.184 1.00 92.31 227 THR A N 1
ATOM 1823 C CA . THR A 1 227 ? 6.229 -0.203 7.040 1.00 92.31 227 THR A CA 1
ATOM 1824 C C . THR A 1 227 ? 5.585 -1.315 6.215 1.00 92.31 227 THR A C 1
ATOM 1826 O O . THR A 1 227 ? 6.202 -1.796 5.264 1.00 92.31 227 THR A O 1
ATOM 1829 N N . ILE A 1 228 ? 4.313 -1.648 6.470 1.00 90.81 228 ILE A N 1
ATOM 1830 C CA . ILE A 1 228 ? 3.560 -2.618 5.652 1.00 90.81 228 ILE A CA 1
ATOM 1831 C C . ILE A 1 228 ? 3.487 -2.153 4.191 1.00 90.81 228 ILE A C 1
ATOM 1833 O O . ILE A 1 228 ? 3.717 -2.936 3.267 1.00 90.81 228 ILE A O 1
ATOM 1837 N N . ILE A 1 229 ? 3.199 -0.867 3.954 1.00 90.44 229 ILE A N 1
ATOM 1838 C CA . ILE A 1 229 ? 3.178 -0.302 2.597 1.00 90.44 229 ILE A CA 1
ATOM 1839 C C . ILE A 1 229 ? 4.564 -0.410 1.945 1.00 90.44 229 ILE A C 1
ATOM 1841 O O . ILE A 1 229 ? 4.658 -0.777 0.772 1.00 90.44 229 ILE A O 1
ATOM 1845 N N . ALA A 1 230 ? 5.637 -0.101 2.677 1.00 90.56 230 ALA A N 1
ATOM 1846 C CA . ALA A 1 230 ? 7.004 -0.199 2.176 1.00 90.56 230 ALA A CA 1
ATOM 1847 C C . ALA A 1 230 ? 7.360 -1.638 1.777 1.00 90.56 230 ALA A C 1
ATOM 1849 O O . ALA A 1 230 ? 7.833 -1.859 0.662 1.00 90.56 230 ALA A O 1
ATOM 1850 N N . ASP A 1 231 ? 7.054 -2.612 2.632 1.00 89.00 231 ASP A N 1
ATOM 1851 C CA . ASP A 1 231 ? 7.258 -4.035 2.363 1.00 89.00 231 ASP A CA 1
ATOM 1852 C C . ASP A 1 231 ? 6.474 -4.510 1.137 1.00 89.00 231 ASP A C 1
ATOM 1854 O O . ASP A 1 231 ? 7.031 -5.175 0.259 1.00 89.00 231 ASP A O 1
ATOM 1858 N N . LEU A 1 232 ? 5.206 -4.107 1.021 1.00 87.62 232 LEU A N 1
ATOM 1859 C CA . LEU A 1 232 ? 4.365 -4.420 -0.131 1.00 87.62 232 LEU A CA 1
ATOM 1860 C C . LEU A 1 232 ? 4.953 -3.862 -1.434 1.00 87.62 232 LEU A C 1
ATOM 1862 O O . LEU A 1 232 ? 4.976 -4.548 -2.459 1.00 87.62 232 LEU A O 1
ATOM 1866 N N . LEU A 1 233 ? 5.448 -2.622 -1.411 1.00 86.19 233 LEU A N 1
ATOM 1867 C CA . LEU A 1 233 ? 6.094 -2.005 -2.568 1.00 86.19 233 LEU A CA 1
ATOM 1868 C C . LEU A 1 233 ? 7.409 -2.704 -2.919 1.00 86.19 233 LEU A C 1
ATOM 1870 O O . LEU A 1 233 ? 7.635 -2.996 -4.095 1.00 86.19 233 LEU A O 1
ATOM 1874 N N . CYS A 1 234 ? 8.254 -3.009 -1.931 1.00 87.06 234 CYS A N 1
ATOM 1875 C CA . CYS A 1 234 ? 9.488 -3.763 -2.137 1.00 87.06 234 CYS A CA 1
ATOM 1876 C C . CYS A 1 234 ? 9.191 -5.130 -2.777 1.00 87.06 234 CYS A C 1
ATOM 1878 O O . CYS A 1 234 ? 9.835 -5.486 -3.767 1.00 87.06 234 CYS A O 1
ATOM 1880 N N . ALA A 1 235 ? 8.164 -5.845 -2.300 1.00 85.38 235 ALA A N 1
ATOM 1881 C CA . ALA A 1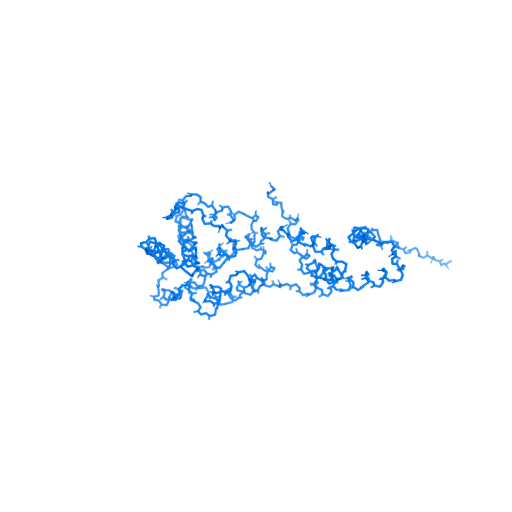 235 ? 7.745 -7.129 -2.857 1.00 85.38 235 ALA A CA 1
ATOM 1882 C C . ALA A 1 235 ? 7.303 -6.974 -4.319 1.00 85.38 235 ALA A C 1
ATOM 1884 O O . ALA A 1 235 ? 7.696 -7.758 -5.183 1.00 85.38 235 ALA A O 1
ATOM 1885 N N . CYS A 1 236 ? 6.573 -5.903 -4.645 1.00 82.19 236 CYS A N 1
ATOM 1886 C CA . CYS A 1 236 ? 6.197 -5.595 -6.025 1.00 82.19 236 CYS A CA 1
ATOM 1887 C C . CYS A 1 236 ? 7.414 -5.281 -6.908 1.00 82.19 236 CYS A C 1
ATOM 1889 O O . CYS A 1 236 ? 7.445 -5.673 -8.079 1.00 82.19 236 CYS A O 1
ATOM 1891 N N . PHE A 1 237 ? 8.428 -4.606 -6.360 1.00 85.31 237 PHE A N 1
ATOM 1892 C CA . PHE A 1 237 ? 9.635 -4.234 -7.094 1.00 85.31 237 PHE A CA 1
ATOM 1893 C C . PHE A 1 237 ? 10.576 -5.405 -7.393 1.00 85.31 237 PHE A C 1
ATOM 1895 O O . PHE A 1 237 ? 11.376 -5.290 -8.322 1.00 85.31 237 PHE A O 1
ATOM 1902 N N . THR A 1 238 ? 10.426 -6.558 -6.733 1.00 84.38 238 THR A N 1
ATOM 1903 C CA . THR A 1 238 ? 11.146 -7.793 -7.115 1.00 84.38 238 THR A CA 1
ATOM 1904 C C . THR A 1 238 ? 10.854 -8.224 -8.559 1.00 84.38 238 THR A C 1
ATOM 1906 O O . THR A 1 238 ? 11.692 -8.846 -9.206 1.00 84.38 238 THR A O 1
ATOM 1909 N N . ASN A 1 239 ? 9.706 -7.819 -9.116 1.00 83.50 239 ASN A N 1
ATOM 1910 C CA . ASN A 1 239 ? 9.324 -8.106 -10.499 1.00 83.50 239 ASN A CA 1
ATOM 1911 C C . ASN A 1 239 ? 9.957 -7.153 -11.530 1.00 83.50 239 ASN A C 1
ATOM 1913 O O . ASN A 1 239 ? 9.849 -7.399 -12.734 1.00 83.50 239 ASN A O 1
ATOM 1917 N N . VAL A 1 240 ? 10.611 -6.064 -11.104 1.00 84.31 240 VAL A N 1
ATOM 1918 C CA . VAL A 1 240 ? 11.183 -5.053 -12.014 1.00 84.31 240 VAL A CA 1
ATOM 1919 C C . VAL A 1 240 ? 12.218 -5.637 -12.982 1.00 84.31 240 VAL A C 1
ATOM 1921 O O . VAL A 1 240 ? 12.085 -5.348 -14.173 1.00 84.31 240 VAL A O 1
ATOM 1924 N N . PRO A 1 241 ? 13.187 -6.478 -12.561 1.00 82.19 241 PRO A N 1
ATOM 1925 C CA . PRO A 1 241 ? 14.133 -7.101 -13.487 1.00 82.19 241 PRO A CA 1
ATOM 1926 C C . PRO A 1 241 ? 13.424 -7.866 -14.607 1.00 82.19 241 PRO A C 1
ATOM 1928 O O . PRO A 1 241 ? 13.711 -7.643 -15.778 1.00 82.19 241 PRO A O 1
ATOM 1931 N N . ARG A 1 242 ? 12.408 -8.672 -14.265 1.00 81.31 242 ARG A N 1
ATOM 1932 C CA . ARG A 1 242 ? 11.607 -9.416 -15.247 1.00 81.31 242 ARG A CA 1
ATOM 1933 C C . ARG A 1 242 ? 10.903 -8.485 -16.234 1.00 81.31 242 ARG A C 1
ATOM 1935 O O . ARG A 1 242 ? 10.923 -8.750 -17.431 1.00 81.31 242 ARG A O 1
ATOM 1942 N N . VAL A 1 243 ? 10.297 -7.395 -15.758 1.00 81.94 243 VAL A N 1
ATOM 1943 C CA . VAL A 1 243 ? 9.626 -6.408 -16.624 1.00 81.94 243 VAL A CA 1
ATOM 1944 C C . VAL A 1 243 ? 10.618 -5.725 -17.570 1.00 81.94 243 VAL A C 1
ATOM 1946 O O . VAL A 1 243 ? 10.296 -5.533 -18.742 1.00 81.94 243 VAL A O 1
ATOM 1949 N N . ILE A 1 244 ? 11.815 -5.379 -17.087 1.00 79.69 244 ILE A N 1
ATOM 1950 C CA . ILE A 1 244 ? 12.890 -4.806 -17.911 1.00 79.69 244 ILE A CA 1
ATOM 1951 C C . ILE A 1 244 ? 13.305 -5.809 -18.993 1.00 79.69 244 ILE A C 1
ATOM 1953 O O . ILE A 1 244 ? 13.290 -5.459 -20.169 1.00 79.69 244 ILE A O 1
ATOM 1957 N N . THR A 1 245 ? 13.584 -7.062 -18.623 1.00 78.69 245 THR A N 1
ATOM 1958 C CA . THR A 1 245 ? 13.935 -8.135 -19.566 1.00 78.69 245 THR A CA 1
ATOM 1959 C C . THR A 1 245 ? 12.856 -8.312 -20.632 1.00 78.69 245 THR A C 1
ATOM 1961 O O . THR A 1 245 ? 13.156 -8.272 -21.821 1.00 78.69 245 THR A O 1
ATOM 1964 N N . MET A 1 246 ? 11.583 -8.405 -20.236 1.00 78.62 246 MET A N 1
ATOM 1965 C CA . MET A 1 246 ? 10.467 -8.529 -21.181 1.00 78.62 246 MET A CA 1
ATOM 1966 C C . MET A 1 246 ? 10.371 -7.346 -22.154 1.00 78.62 246 MET A C 1
ATOM 1968 O O . MET A 1 246 ? 9.953 -7.530 -23.290 1.00 78.62 246 MET A O 1
ATOM 1972 N N . LYS A 1 247 ? 10.761 -6.134 -21.739 1.00 77.31 247 LYS A N 1
ATOM 1973 C CA . LYS A 1 247 ? 10.807 -4.961 -22.626 1.00 77.31 247 LYS A CA 1
ATOM 1974 C C . LYS A 1 247 ? 11.982 -4.992 -23.605 1.00 77.31 247 LYS A C 1
ATOM 1976 O O . LYS A 1 247 ? 11.875 -4.416 -24.682 1.00 77.31 247 LYS A O 1
ATOM 1981 N N . CYS A 1 248 ? 13.082 -5.653 -23.259 1.00 71.81 248 CYS A N 1
ATOM 1982 C CA . CYS A 1 248 ? 14.236 -5.799 -24.147 1.00 71.81 248 CYS A CA 1
ATOM 1983 C C . CYS A 1 248 ? 14.029 -6.859 -25.245 1.00 71.81 248 CYS A C 1
ATOM 1985 O O . CYS A 1 248 ? 14.657 -6.763 -26.299 1.00 71.81 248 CYS A O 1
ATOM 1987 N N . HIS A 1 249 ? 13.144 -7.832 -25.011 1.00 70.62 249 HIS A N 1
ATOM 1988 C CA . HIS A 1 249 ? 12.838 -8.940 -25.925 1.00 70.62 249 HIS A CA 1
ATOM 1989 C C . HIS A 1 249 ? 11.510 -8.751 -26.686 1.00 70.62 249 HIS A C 1
ATOM 1991 O O . HIS A 1 249 ? 10.799 -9.719 -26.918 1.00 70.62 249 HIS A O 1
ATOM 1997 N N . ASP A 1 250 ? 11.131 -7.515 -27.035 1.00 68.81 250 ASP A N 1
ATOM 1998 C CA . ASP A 1 250 ? 9.943 -7.284 -27.876 1.00 68.81 250 ASP A CA 1
ATOM 1999 C C . ASP A 1 250 ? 10.226 -7.731 -29.325 1.00 68.81 250 ASP A C 1
ATOM 2001 O O . ASP A 1 250 ? 11.161 -7.229 -29.961 1.00 68.81 250 ASP A O 1
ATOM 2005 N N . ASP A 1 251 ? 9.427 -8.679 -29.824 1.00 58.22 251 ASP A N 1
ATOM 2006 C CA . ASP A 1 251 ? 9.607 -9.337 -31.127 1.00 58.22 251 ASP A CA 1
ATOM 2007 C C . ASP A 1 251 ? 9.324 -8.399 -32.313 1.00 58.22 251 ASP A C 1
ATOM 2009 O O . ASP A 1 251 ? 9.838 -8.586 -33.419 1.00 58.22 251 ASP A O 1
ATOM 2013 N N . ALA A 1 252 ? 8.519 -7.353 -32.108 1.00 64.81 252 ALA A N 1
ATOM 2014 C CA . ALA A 1 252 ? 8.216 -6.394 -33.160 1.00 64.81 252 ALA A CA 1
ATOM 2015 C C . ALA A 1 252 ? 9.377 -5.399 -33.327 1.00 64.81 252 ALA A C 1
ATOM 2017 O O . ALA A 1 252 ? 9.515 -4.456 -32.545 1.00 64.81 252 ALA A O 1
ATOM 2018 N N . ILE A 1 253 ? 10.179 -5.561 -34.389 1.00 58.81 253 ILE A N 1
ATOM 2019 C CA . ILE A 1 253 ? 11.346 -4.710 -34.709 1.00 58.81 253 ILE A CA 1
ATOM 2020 C C . ILE A 1 253 ? 11.005 -3.208 -34.650 1.00 58.81 253 ILE A C 1
ATOM 2022 O O . ILE A 1 253 ? 11.769 -2.431 -34.079 1.00 58.81 253 ILE A O 1
ATOM 2026 N N . GLU A 1 254 ? 9.834 -2.804 -35.153 1.00 58.38 254 GLU A N 1
ATOM 2027 C CA . GLU A 1 254 ? 9.362 -1.407 -35.135 1.00 58.38 254 GLU A CA 1
ATOM 2028 C C . GLU A 1 254 ? 9.159 -0.842 -33.718 1.00 58.38 254 GLU A C 1
ATOM 2030 O O . GLU A 1 254 ? 9.328 0.352 -33.495 1.00 58.38 254 GLU A O 1
ATOM 2035 N N . LYS A 1 255 ? 8.815 -1.691 -32.742 1.00 66.69 255 LYS A N 1
ATOM 2036 C CA . LYS A 1 255 ? 8.566 -1.298 -31.343 1.00 66.69 255 LYS A CA 1
ATOM 2037 C C . LYS A 1 255 ? 9.778 -1.507 -30.445 1.00 66.69 255 LYS A C 1
ATOM 2039 O O . LYS A 1 255 ? 9.770 -1.092 -29.282 1.00 66.69 255 LYS A O 1
ATOM 2044 N N . ARG A 1 256 ? 10.813 -2.169 -30.959 1.00 69.56 256 ARG A N 1
ATOM 2045 C CA . ARG A 1 256 ? 11.953 -2.605 -30.165 1.00 69.56 256 ARG A CA 1
ATOM 2046 C C . ARG A 1 256 ? 12.841 -1.450 -29.725 1.00 69.56 256 ARG A C 1
ATOM 2048 O O . ARG A 1 256 ? 13.275 -1.444 -28.578 1.00 69.56 256 ARG A O 1
ATOM 2055 N N . GLU A 1 257 ? 13.072 -0.451 -30.578 1.00 71.69 257 GLU A N 1
ATOM 2056 C CA . GLU A 1 257 ? 13.871 0.719 -30.187 1.00 71.69 257 GLU A CA 1
ATOM 2057 C C . GLU A 1 257 ? 13.210 1.486 -29.028 1.00 71.69 257 GLU A C 1
ATOM 2059 O O . GLU A 1 257 ? 13.857 1.767 -28.016 1.00 71.69 257 GLU A O 1
ATOM 2064 N N . ASP A 1 258 ? 11.909 1.761 -29.131 1.00 78.88 258 ASP A N 1
ATOM 2065 C CA . ASP A 1 258 ? 11.146 2.423 -28.070 1.00 78.88 258 ASP A CA 1
ATOM 2066 C C . ASP A 1 258 ? 11.084 1.578 -26.793 1.00 78.88 258 ASP A C 1
ATOM 2068 O O . ASP A 1 258 ? 11.238 2.103 -25.687 1.00 78.88 258 ASP A O 1
ATOM 2072 N N . SER A 1 259 ? 10.923 0.260 -26.922 1.00 79.69 259 SER A N 1
ATOM 2073 C CA . SER A 1 259 ? 10.899 -0.647 -25.771 1.00 79.69 259 SER A CA 1
ATOM 2074 C C . SER A 1 259 ? 12.250 -0.721 -25.059 1.00 79.69 259 SER A C 1
ATOM 2076 O O . SER A 1 259 ? 12.282 -0.662 -23.828 1.00 79.69 259 SER A O 1
ATOM 2078 N N . ILE A 1 260 ? 13.365 -0.722 -25.799 1.00 79.19 260 ILE A N 1
ATOM 2079 C CA . ILE A 1 260 ? 14.723 -0.634 -25.242 1.00 79.19 260 ILE A CA 1
ATOM 2080 C C . ILE A 1 260 ? 14.937 0.713 -24.538 1.00 79.19 260 ILE A C 1
ATOM 2082 O O . ILE A 1 260 ? 15.477 0.752 -23.431 1.00 79.19 260 ILE A O 1
ATOM 2086 N N . ARG A 1 261 ? 14.476 1.828 -25.122 1.00 82.00 261 ARG A N 1
ATOM 2087 C CA . ARG A 1 261 ? 14.543 3.152 -24.475 1.00 82.00 261 ARG A CA 1
ATOM 2088 C C . ARG A 1 261 ? 13.758 3.173 -23.159 1.00 82.00 261 ARG A C 1
ATOM 2090 O O . ARG A 1 261 ? 14.261 3.683 -22.158 1.00 82.00 261 ARG A O 1
ATOM 2097 N N . ILE A 1 262 ? 12.557 2.590 -23.133 1.00 84.12 262 ILE A N 1
ATOM 2098 C CA . ILE A 1 262 ? 11.741 2.455 -21.914 1.00 84.12 262 ILE A CA 1
ATOM 2099 C C . ILE A 1 262 ? 12.449 1.573 -20.878 1.00 84.12 262 ILE A C 1
ATOM 2101 O O . ILE A 1 262 ? 12.476 1.929 -19.699 1.00 84.12 262 ILE A O 1
ATOM 2105 N N . ALA A 1 263 ? 13.039 0.453 -21.301 1.00 84.12 263 ALA A N 1
ATOM 2106 C CA . ALA A 1 263 ? 13.786 -0.448 -20.429 1.00 84.12 263 ALA A CA 1
ATOM 2107 C C . ALA A 1 263 ? 14.982 0.264 -19.776 1.00 84.12 263 ALA A C 1
ATOM 2109 O O . ALA A 1 263 ? 15.138 0.197 -18.558 1.00 84.12 263 ALA A O 1
ATOM 2110 N N . ALA A 1 264 ? 15.757 1.030 -20.550 1.00 83.62 264 ALA A N 1
ATOM 2111 C CA . ALA A 1 264 ? 16.884 1.816 -20.048 1.00 83.62 264 ALA A CA 1
ATOM 2112 C C . ALA A 1 264 ? 16.454 2.874 -19.017 1.00 83.62 264 ALA A C 1
ATOM 2114 O O . ALA A 1 264 ? 17.086 3.029 -17.971 1.00 83.62 264 ALA A O 1
ATOM 2115 N N . GLN A 1 265 ? 15.341 3.569 -19.270 1.00 86.06 265 GLN A N 1
ATOM 2116 C CA . GLN A 1 265 ? 14.784 4.537 -18.322 1.00 86.06 265 GLN A CA 1
ATOM 2117 C C . GLN A 1 265 ? 14.284 3.873 -17.034 1.00 86.06 265 GLN A C 1
ATOM 2119 O O . GLN A 1 265 ? 14.466 4.416 -15.941 1.00 86.06 265 GLN A O 1
ATOM 2124 N N . LEU A 1 266 ? 13.627 2.715 -17.153 1.00 84.31 266 LEU A N 1
ATOM 2125 C CA . LEU A 1 266 ? 13.138 1.949 -16.010 1.00 84.31 266 LEU A CA 1
ATOM 2126 C C . LEU A 1 266 ? 14.305 1.434 -15.163 1.00 84.31 266 LEU A C 1
ATOM 2128 O O . LEU A 1 266 ? 14.267 1.567 -13.940 1.00 84.31 266 LEU A O 1
ATOM 2132 N N . LEU A 1 267 ? 15.354 0.920 -15.806 1.00 85.50 267 LEU A N 1
ATOM 2133 C CA . LEU A 1 267 ? 16.574 0.463 -15.152 1.00 85.50 267 LEU A CA 1
ATOM 2134 C C . LEU A 1 267 ? 17.270 1.603 -14.400 1.00 85.50 267 LEU A C 1
ATOM 2136 O O . LEU A 1 267 ? 17.511 1.475 -13.203 1.00 85.50 267 LEU A O 1
ATOM 2140 N N . GLY A 1 268 ? 17.500 2.749 -15.053 1.00 85.62 268 GLY A N 1
ATOM 2141 C CA . GLY A 1 268 ? 18.112 3.913 -14.405 1.00 85.62 268 GLY A CA 1
ATOM 2142 C C . GLY A 1 268 ? 17.320 4.385 -13.178 1.00 85.62 268 GLY A C 1
ATOM 2143 O O . GLY A 1 268 ? 17.872 4.518 -12.090 1.00 85.62 268 GLY A O 1
ATOM 2144 N N . ARG A 1 269 ? 15.992 4.529 -13.299 1.00 85.19 269 ARG A N 1
ATOM 2145 C CA . ARG A 1 269 ? 15.123 4.970 -12.185 1.00 85.19 269 ARG A CA 1
ATOM 2146 C C . ARG A 1 269 ? 15.009 3.973 -11.034 1.00 85.19 269 ARG A C 1
ATOM 2148 O O . ARG A 1 269 ? 14.667 4.379 -9.926 1.00 85.19 269 ARG A O 1
ATOM 2155 N N . SER A 1 270 ? 15.196 2.682 -11.303 1.00 86.56 270 SER A N 1
ATOM 2156 C CA . SER A 1 270 ? 15.058 1.614 -10.306 1.00 86.56 270 SER A CA 1
ATOM 2157 C C . SER A 1 270 ? 16.395 1.154 -9.730 1.00 86.56 270 SER A C 1
ATOM 2159 O O . SER A 1 270 ? 16.398 0.359 -8.798 1.00 86.56 270 SER A O 1
ATOM 2161 N N . LYS A 1 271 ? 17.533 1.672 -10.208 1.00 86.69 271 LYS A N 1
ATOM 2162 C CA . LYS A 1 271 ? 18.873 1.200 -9.834 1.00 86.69 271 LYS A CA 1
ATOM 2163 C C . LYS A 1 271 ? 19.105 1.119 -8.325 1.00 86.69 271 LYS A C 1
ATOM 2165 O O . LYS A 1 271 ? 19.582 0.091 -7.848 1.00 86.69 271 LYS A O 1
ATOM 2170 N N . LYS A 1 272 ? 18.770 2.161 -7.554 1.00 87.00 272 LYS A N 1
ATOM 2171 C CA . LYS A 1 272 ? 18.930 2.119 -6.087 1.00 87.00 272 LYS A CA 1
ATOM 2172 C C . LYS A 1 272 ? 17.948 1.165 -5.413 1.00 87.00 272 LYS A C 1
ATOM 2174 O O . LYS A 1 272 ? 18.361 0.450 -4.508 1.00 87.00 272 LYS A O 1
ATOM 2179 N N . ILE A 1 273 ? 16.706 1.088 -5.898 1.00 86.00 273 ILE A N 1
ATOM 2180 C CA . ILE A 1 273 ? 15.713 0.112 -5.423 1.00 86.00 273 ILE A CA 1
ATOM 2181 C C . ILE A 1 273 ? 16.249 -1.307 -5.633 1.00 86.00 273 ILE A C 1
ATOM 2183 O O . ILE A 1 273 ? 16.262 -2.099 -4.704 1.00 86.00 273 ILE A O 1
ATOM 2187 N N . LEU A 1 274 ? 16.779 -1.616 -6.820 1.00 86.38 274 LEU A N 1
ATOM 2188 C CA . LEU A 1 274 ? 17.364 -2.923 -7.126 1.00 86.38 274 LEU A CA 1
ATOM 2189 C C . LEU A 1 274 ? 18.597 -3.229 -6.265 1.00 86.38 274 LEU A C 1
ATOM 2191 O O . LEU A 1 274 ? 18.784 -4.372 -5.867 1.00 86.38 274 LEU A O 1
ATOM 2195 N N . LYS A 1 275 ? 19.432 -2.230 -5.950 1.00 86.25 275 LYS A N 1
ATOM 2196 C CA . LYS A 1 275 ? 20.561 -2.404 -5.018 1.00 86.25 275 LYS A CA 1
ATOM 2197 C C . LYS A 1 275 ? 20.081 -2.725 -3.604 1.00 86.25 275 LYS A C 1
ATOM 2199 O O . LYS A 1 275 ? 20.568 -3.684 -3.021 1.00 86.25 275 LYS A O 1
ATOM 2204 N N . MET A 1 276 ? 19.105 -1.971 -3.101 1.00 84.75 276 MET A N 1
ATOM 2205 C CA . MET A 1 276 ? 18.469 -2.203 -1.802 1.00 84.75 276 MET A CA 1
ATOM 2206 C C . MET A 1 276 ? 17.833 -3.602 -1.738 1.00 84.75 276 MET A C 1
ATOM 2208 O O . MET A 1 276 ? 18.032 -4.329 -0.767 1.00 84.75 276 MET A O 1
ATOM 2212 N N . LEU A 1 277 ? 17.152 -4.015 -2.815 1.00 82.44 277 LEU A N 1
ATOM 2213 C CA . LEU A 1 277 ? 16.551 -5.343 -2.937 1.00 82.44 277 LEU A CA 1
ATOM 2214 C C . LEU A 1 277 ? 17.584 -6.486 -3.014 1.00 82.44 277 LEU A C 1
ATOM 2216 O O . LEU A 1 277 ? 17.276 -7.617 -2.672 1.00 82.44 277 LEU A O 1
ATOM 2220 N N . LYS A 1 278 ? 18.809 -6.219 -3.477 1.00 79.00 278 LYS A N 1
ATOM 2221 C CA . LYS A 1 278 ? 19.900 -7.210 -3.476 1.00 79.00 278 LYS A CA 1
ATOM 2222 C C . LYS A 1 278 ? 20.614 -7.296 -2.127 1.00 79.00 278 LYS A C 1
ATOM 2224 O O . LYS A 1 278 ? 21.161 -8.342 -1.806 1.00 79.00 278 LYS A O 1
ATOM 2229 N N . SER A 1 279 ? 20.672 -6.192 -1.381 1.00 74.44 279 SER A N 1
ATOM 2230 C CA . SER A 1 279 ? 21.370 -6.128 -0.092 1.00 74.44 279 SER A CA 1
ATOM 2231 C C . SER A 1 279 ? 20.551 -6.665 1.074 1.00 74.44 279 SER A C 1
ATOM 2233 O O . SER A 1 279 ? 21.130 -7.122 2.055 1.00 74.44 279 SER A O 1
ATOM 2235 N N . ALA A 1 280 ? 19.224 -6.586 1.000 1.00 65.31 280 ALA A N 1
ATOM 2236 C CA . ALA A 1 280 ? 18.389 -7.244 1.987 1.00 65.31 280 ALA A CA 1
ATOM 2237 C C . ALA A 1 280 ? 18.301 -8.736 1.631 1.00 65.31 280 ALA A C 1
ATOM 2239 O O . ALA A 1 280 ? 17.992 -9.107 0.502 1.00 65.31 280 ALA A O 1
ATOM 2240 N N . ASN A 1 281 ? 18.640 -9.595 2.592 1.00 53.97 281 ASN A N 1
ATOM 2241 C CA . ASN A 1 281 ? 18.483 -11.043 2.480 1.00 53.97 281 ASN A CA 1
ATOM 2242 C C . ASN A 1 281 ? 16.988 -11.369 2.552 1.00 53.97 281 ASN A C 1
ATOM 2244 O O . ASN A 1 281 ? 16.484 -11.757 3.604 1.00 53.97 281 ASN A O 1
ATOM 2248 N N . PHE A 1 282 ? 16.261 -11.132 1.464 1.00 56.72 282 PHE A N 1
ATOM 2249 C CA . PHE A 1 282 ? 14.852 -11.487 1.398 1.00 56.72 282 PHE A CA 1
ATOM 2250 C C . PHE A 1 282 ? 14.717 -13.011 1.349 1.00 56.72 282 PHE A C 1
ATOM 2252 O O . PHE A 1 282 ? 15.483 -13.659 0.629 1.00 56.72 282 PHE A O 1
ATOM 2259 N N . PRO A 1 283 ? 13.761 -13.598 2.084 1.00 43.72 283 PRO A N 1
ATOM 2260 C CA . PRO A 1 283 ? 13.439 -15.005 1.914 1.00 43.72 283 PRO A CA 1
ATOM 2261 C C . PRO A 1 283 ? 12.969 -15.237 0.470 1.00 43.72 283 PRO A C 1
ATOM 2263 O O . PRO A 1 283 ? 12.033 -14.589 0.001 1.00 43.72 283 PRO A O 1
ATOM 2266 N N . THR A 1 284 ? 13.682 -16.111 -0.241 1.00 35.19 284 THR A N 1
ATOM 2267 C CA . THR A 1 284 ? 13.285 -16.675 -1.543 1.00 35.19 284 THR A CA 1
ATOM 2268 C C . THR A 1 284 ? 12.198 -17.717 -1.387 1.00 35.19 284 THR A C 1
ATOM 2270 O O . THR A 1 284 ? 12.343 -18.537 -0.450 1.00 35.19 284 THR A O 1
#

pLDDT: mean 76.57, std 16.64, range [32.5, 97.25]

Sequence (284 aa):
MKRFKEEPNASNSNEISDMEEYTGYVLQTETDAKPSRRILRNTLNSITRLLHESEEKEPSNLMMLLNKSTGFYGVLEFDNDQVPPLHREKIPNCWSLVAVTLTAISLALPEIANSHVKGLLAGLLKARKATRRVWTDVEVYCKWLQIDLQKMARKGETSQKILQWLGDEAAKIVIQFKRSKDGSLDHSLCNFIAASSMYRISQTILLHCNEQENWPIDEELFEFISTIIADLLCACFTNVPRVITMKCHDDAIEKREDSIRIAAQLLGRSKKILKMLKSANFPT

Secondary structure (DSSP, 8-state):
--PPPPPP----HHHHHHHHHHHHHH----SS-PPPHHHHHHHHHHHHHHHHHHHTT--HHHHHHHTT--SSHHHHHHS-TTS--SSSS-----HHHHHHHHHHHHTT-SS--HHHHHHHHHHHTTSTTS-HHHHHHHHHHSEETTEETTTTGGGT--HHHHHHHHHHHHHHHHHHHHH-----HHHHHHHHHHHHHHHHHHHHHHHHHHHSSSPPPHHHHHHHHHHHHHHHHHHHHTTHHHHHHHHHT-S-HHHHHHHHHHHHHHHHHHHHHHHHHHHS----